Protein AF-A0A2V6HJZ8-F1 (afdb_monomer)

Structure (mmCIF, N/CA/C/O backbone):
data_AF-A0A2V6HJZ8-F1
#
_entry.id   AF-A0A2V6HJZ8-F1
#
loop_
_atom_site.group_PDB
_atom_site.id
_atom_site.type_symbol
_atom_site.label_atom_id
_atom_site.label_alt_id
_atom_site.label_comp_id
_atom_site.label_asym_id
_atom_site.label_entity_id
_atom_site.label_seq_id
_atom_site.pdbx_PDB_ins_code
_atom_site.Cartn_x
_atom_site.Cartn_y
_atom_site.Cartn_z
_atom_site.occupancy
_atom_site.B_iso_or_equiv
_atom_site.auth_seq_id
_atom_site.auth_comp_id
_atom_site.auth_asym_id
_atom_site.auth_atom_id
_atom_site.pdbx_PDB_model_num
ATOM 1 N N . MET A 1 1 ? -4.639 10.961 17.376 1.00 88.12 1 MET A N 1
ATOM 2 C CA . MET A 1 1 ? -3.885 11.454 16.203 1.00 88.12 1 MET A CA 1
ATOM 3 C C . MET A 1 1 ? -4.833 11.688 15.037 1.00 88.12 1 MET A C 1
ATOM 5 O O . MET A 1 1 ? -5.553 10.757 14.681 1.00 88.12 1 MET A O 1
ATOM 9 N N . ILE A 1 2 ? -4.851 12.903 14.480 1.00 92.38 2 ILE A N 1
ATOM 10 C CA . ILE A 1 2 ? -5.604 13.256 13.264 1.00 92.38 2 ILE A CA 1
ATOM 11 C C . ILE A 1 2 ? -4.743 12.929 12.038 1.00 92.38 2 ILE A C 1
ATOM 13 O O . ILE A 1 2 ? -3.572 13.292 12.010 1.00 92.38 2 ILE A O 1
ATOM 17 N N . VAL A 1 3 ? -5.309 12.252 11.037 1.00 94.25 3 VAL A N 1
ATOM 18 C CA . VAL A 1 3 ? -4.588 11.822 9.824 1.00 94.25 3 VAL A CA 1
ATOM 19 C C . VAL A 1 3 ? -4.970 12.645 8.592 1.00 94.25 3 VAL A C 1
ATOM 21 O O . VAL A 1 3 ? -4.125 12.912 7.734 1.00 94.25 3 VAL A O 1
ATOM 24 N N . CYS A 1 4 ? -6.225 13.095 8.506 1.00 96.00 4 CYS A N 1
ATOM 25 C CA . CYS A 1 4 ? -6.720 13.943 7.421 1.00 96.00 4 CYS A CA 1
ATOM 26 C C . CYS A 1 4 ? -7.999 14.700 7.821 1.00 96.00 4 CYS A C 1
ATOM 28 O O . CYS A 1 4 ? -8.551 14.472 8.896 1.00 96.00 4 CYS A O 1
ATOM 30 N N . ALA A 1 5 ? -8.468 15.594 6.951 1.00 96.31 5 ALA A N 1
ATOM 31 C CA . ALA A 1 5 ? -9.757 16.282 7.059 1.00 96.31 5 ALA A CA 1
ATOM 32 C C . ALA A 1 5 ? -10.482 16.325 5.692 1.00 96.31 5 ALA A C 1
ATOM 34 O O . ALA A 1 5 ? -9.795 16.405 4.671 1.00 96.31 5 ALA A O 1
ATOM 35 N N . CYS A 1 6 ? -11.827 16.305 5.656 1.00 95.50 6 CYS A N 1
ATOM 36 C CA . CYS A 1 6 ? -12.658 16.751 4.504 1.00 95.50 6 CYS A CA 1
ATOM 37 C C . CYS A 1 6 ? -13.586 17.859 5.008 1.00 95.50 6 CYS A C 1
ATOM 39 O O . CYS A 1 6 ? -14.370 17.624 5.927 1.00 95.50 6 CYS A O 1
ATOM 41 N N . GLY A 1 7 ? -13.507 19.056 4.420 1.00 89.06 7 GLY A N 1
ATOM 42 C CA . GLY A 1 7 ? -14.240 20.221 4.929 1.00 89.06 7 GLY A CA 1
ATOM 43 C C . GLY A 1 7 ? -13.884 20.529 6.389 1.00 89.06 7 GLY A C 1
ATOM 44 O O . GLY A 1 7 ? -12.705 20.616 6.726 1.00 89.06 7 GLY A O 1
ATOM 45 N N . ASP A 1 8 ? -14.903 20.652 7.243 1.00 89.06 8 ASP A N 1
ATOM 46 C CA . ASP A 1 8 ? -14.750 20.950 8.676 1.00 89.06 8 ASP A CA 1
ATOM 47 C C . ASP A 1 8 ? -14.579 19.691 9.551 1.00 89.06 8 ASP A C 1
ATOM 49 O O . ASP A 1 8 ? -14.422 19.796 10.767 1.00 89.06 8 ASP A O 1
ATOM 53 N N . GLN A 1 9 ? -14.623 18.493 8.956 1.00 94.44 9 GLN A N 1
ATOM 54 C CA . GLN A 1 9 ? -14.541 17.230 9.685 1.00 94.44 9 GLN A CA 1
ATOM 55 C C . GLN A 1 9 ? -13.119 16.673 9.671 1.00 94.44 9 GLN A C 1
ATOM 57 O O . GLN A 1 9 ? -12.510 16.483 8.613 1.00 94.44 9 GLN A O 1
ATOM 62 N N . GLU A 1 10 ? -12.613 16.365 10.862 1.00 96.12 10 GLU A N 1
ATOM 63 C CA . GLU A 1 10 ? -11.320 15.723 11.072 1.00 96.12 10 GLU A CA 1
ATOM 64 C C . GLU A 1 10 ? -11.477 14.213 11.245 1.00 96.12 10 GLU A C 1
ATOM 66 O O . GLU A 1 10 ? -12.413 13.732 11.882 1.00 96.12 10 GLU A O 1
ATOM 71 N N . TYR A 1 11 ? -10.523 13.469 10.693 1.00 96.44 11 TYR A N 1
ATOM 72 C CA . TYR A 1 11 ? -10.486 12.015 10.737 1.00 96.44 11 TYR A CA 1
ATOM 73 C C . TYR A 1 11 ? -9.204 11.566 11.424 1.00 96.44 11 TYR A C 1
ATOM 75 O O . TYR A 1 11 ? -8.098 12.006 11.098 1.00 96.44 11 TYR A O 1
ATOM 83 N N . THR A 1 12 ? -9.353 10.669 12.385 1.00 95.44 12 THR A N 1
ATOM 84 C CA . THR A 1 12 ? -8.279 10.089 13.184 1.00 95.44 12 THR A CA 1
ATOM 85 C C . THR A 1 12 ? -7.689 8.836 12.540 1.00 95.44 12 THR A C 1
ATOM 87 O O . THR A 1 12 ? -8.243 8.265 11.599 1.00 95.44 12 THR A O 1
ATOM 90 N N . ALA A 1 13 ? -6.577 8.344 13.094 1.00 94.75 13 ALA A N 1
ATOM 91 C CA . ALA A 1 13 ? -6.013 7.050 12.699 1.00 94.75 13 ALA A CA 1
ATOM 92 C C . ALA A 1 13 ? -7.029 5.912 12.886 1.00 94.75 13 ALA A C 1
ATOM 94 O O . ALA A 1 13 ? -7.114 5.006 12.058 1.00 94.75 13 ALA A O 1
ATOM 95 N N . ARG A 1 14 ? -7.862 6.007 13.929 1.00 94.44 14 ARG A N 1
ATOM 96 C CA . ARG A 1 14 ? -8.959 5.071 14.172 1.00 94.44 14 ARG A CA 1
ATOM 97 C C . ARG A 1 14 ? -9.983 5.098 13.040 1.00 94.44 14 ARG A C 1
ATOM 99 O O . ARG A 1 14 ? -10.389 4.031 12.602 1.00 94.44 14 ARG A O 1
ATOM 106 N N . ASP A 1 15 ? -10.350 6.271 12.525 1.00 96.38 15 ASP A N 1
ATOM 107 C CA . ASP A 1 15 ? -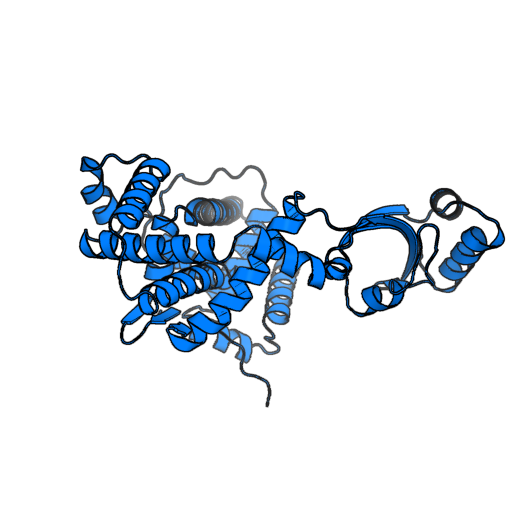11.285 6.375 11.398 1.00 96.38 15 ASP A CA 1
ATOM 108 C C . ASP A 1 15 ? -10.724 5.708 10.134 1.00 96.38 15 ASP A C 1
ATOM 110 O O . ASP A 1 15 ? -11.431 4.952 9.470 1.00 96.38 15 ASP A O 1
ATOM 114 N N . ALA A 1 16 ? -9.435 5.902 9.832 1.00 97.00 16 ALA A N 1
ATOM 115 C CA . ALA A 1 16 ? -8.781 5.234 8.703 1.00 97.00 16 ALA A CA 1
ATOM 116 C C . ALA A 1 16 ? -8.750 3.702 8.865 1.00 97.00 16 ALA A C 1
ATOM 118 O O . ALA A 1 16 ? -9.018 2.972 7.905 1.00 97.00 16 ALA A O 1
ATOM 119 N N . ILE A 1 17 ? -8.465 3.213 10.076 1.00 96.75 17 ILE A N 1
ATOM 120 C CA . ILE A 1 17 ? -8.450 1.780 10.396 1.00 96.75 17 ILE A CA 1
ATOM 121 C C . ILE A 1 17 ? -9.858 1.189 10.307 1.00 96.75 17 ILE A C 1
ATOM 123 O O . ILE A 1 17 ? -10.054 0.171 9.652 1.00 96.75 17 ILE A O 1
ATOM 127 N N . GLU A 1 18 ? -10.858 1.824 10.911 1.00 95.75 18 GLU A N 1
ATOM 128 C CA . GLU A 1 18 ? -12.235 1.324 10.922 1.00 95.75 18 GLU A CA 1
ATOM 129 C C . GLU A 1 18 ? -12.891 1.398 9.542 1.00 95.75 18 GLU A C 1
ATOM 131 O O . GLU A 1 18 ? -13.628 0.487 9.166 1.00 95.75 18 GLU A O 1
ATOM 136 N N . ALA A 1 19 ? -12.551 2.401 8.731 1.00 97.06 19 ALA A N 1
ATOM 137 C CA . ALA A 1 19 ? -12.920 2.427 7.321 1.00 97.06 19 ALA A CA 1
ATOM 138 C C . ALA A 1 19 ? -12.259 1.269 6.543 1.00 97.06 19 ALA A C 1
ATOM 140 O O . ALA A 1 19 ? -12.891 0.658 5.681 1.00 97.06 19 ALA A O 1
ATOM 141 N N . ALA A 1 20 ? -11.010 0.909 6.858 1.00 96.75 20 ALA A N 1
ATOM 142 C CA . ALA A 1 20 ? -10.365 -0.268 6.271 1.00 96.75 20 ALA A CA 1
ATOM 143 C C . ALA A 1 20 ? -11.014 -1.584 6.743 1.00 96.75 20 ALA A C 1
ATOM 145 O O . ALA A 1 20 ? -11.172 -2.501 5.938 1.00 96.75 20 ALA A O 1
ATOM 146 N N . ILE A 1 21 ? -11.462 -1.674 8.002 1.00 95.50 21 ILE A N 1
ATOM 147 C CA . ILE A 1 21 ? -12.260 -2.808 8.510 1.00 95.50 21 ILE A CA 1
ATOM 148 C C . ILE A 1 21 ? -13.578 -2.902 7.753 1.00 95.50 21 ILE A C 1
ATOM 150 O O . ILE A 1 21 ? -13.931 -3.980 7.279 1.00 95.50 21 ILE A O 1
ATOM 154 N N . PHE A 1 22 ? -14.276 -1.776 7.578 1.00 95.62 22 PHE A N 1
ATOM 155 C CA . PHE A 1 22 ? -15.501 -1.725 6.788 1.00 95.62 22 PHE A CA 1
ATOM 156 C C . PHE A 1 22 ? -15.278 -2.337 5.407 1.00 95.62 22 PHE A C 1
ATOM 158 O O . PHE A 1 22 ? -16.114 -3.115 4.950 1.00 95.62 22 PHE A O 1
ATOM 165 N N . ARG A 1 23 ? -14.123 -2.059 4.785 1.00 94.38 23 ARG A N 1
ATOM 166 C CA . ARG A 1 23 ? -13.685 -2.589 3.486 1.00 94.38 23 ARG A CA 1
ATOM 167 C C . ARG A 1 23 ? -13.046 -3.988 3.511 1.00 94.38 23 ARG A C 1
ATOM 169 O O . ARG A 1 23 ? -12.743 -4.516 2.442 1.00 94.38 23 ARG A O 1
ATOM 176 N N . GLY A 1 24 ? -12.883 -4.626 4.665 1.00 93.62 24 GLY A N 1
ATOM 177 C CA . GLY A 1 24 ? -12.211 -5.929 4.771 1.00 93.62 24 GLY A CA 1
ATOM 178 C C . GLY A 1 24 ? -10.733 -5.892 4.360 1.00 93.62 24 GLY A C 1
ATOM 179 O O . GLY A 1 24 ? -10.194 -6.890 3.897 1.00 93.62 24 GLY A O 1
ATOM 180 N N . GLU A 1 25 ? -10.085 -4.734 4.496 1.00 94.31 25 GLU A N 1
ATOM 181 C CA . GLU A 1 25 ? -8.694 -4.471 4.096 1.00 94.31 25 GLU A CA 1
ATOM 182 C C . GLU A 1 25 ? -7.717 -4.514 5.291 1.00 94.31 25 GLU A C 1
ATOM 184 O O . GLU A 1 25 ? -6.539 -4.178 5.145 1.00 94.31 25 GLU A O 1
ATOM 189 N N . LEU A 1 26 ? -8.192 -4.854 6.497 1.00 94.81 26 LEU A N 1
ATOM 190 C CA . LEU A 1 26 ? -7.356 -4.886 7.704 1.00 94.81 26 LEU A CA 1
ATOM 191 C C . LEU A 1 26 ? -6.796 -6.279 8.020 1.00 94.81 26 LEU A C 1
ATOM 193 O O . LEU A 1 26 ? -5.682 -6.374 8.527 1.00 94.81 26 LEU A O 1
ATOM 197 N N . ASP A 1 27 ? -7.530 -7.345 7.696 1.00 92.19 27 ASP A N 1
ATOM 198 C CA . ASP A 1 27 ? -7.242 -8.718 8.133 1.00 92.19 27 ASP A CA 1
ATOM 199 C C . ASP A 1 27 ? -5.815 -9.184 7.849 1.00 92.19 27 ASP A C 1
ATOM 201 O O . ASP A 1 27 ? -5.179 -9.782 8.713 1.00 92.19 27 ASP A O 1
ATOM 205 N N . ALA A 1 28 ? -5.309 -8.933 6.639 1.00 92.50 28 ALA A N 1
ATOM 206 C CA . ALA A 1 28 ? -3.966 -9.356 6.257 1.00 92.50 28 ALA A CA 1
ATOM 207 C C . ALA A 1 28 ? -2.896 -8.635 7.092 1.00 92.50 28 ALA A C 1
ATOM 209 O O . ALA A 1 28 ? -2.005 -9.280 7.642 1.00 92.50 28 ALA A O 1
ATOM 210 N N . THR A 1 29 ? -3.021 -7.312 7.240 1.00 95.31 29 THR A N 1
ATOM 211 C CA . THR A 1 29 ? -2.094 -6.496 8.034 1.00 95.31 29 THR A CA 1
ATOM 212 C C . THR A 1 29 ? -2.166 -6.858 9.519 1.00 95.31 29 THR A C 1
ATOM 214 O O . THR A 1 29 ? -1.134 -6.989 10.165 1.00 95.31 29 THR A O 1
ATOM 217 N N . TRP A 1 30 ? -3.370 -7.087 10.049 1.00 96.56 30 TRP A N 1
ATOM 218 C CA . TRP A 1 30 ? -3.578 -7.492 11.440 1.00 96.56 30 TRP A CA 1
ATOM 219 C C . TRP A 1 30 ? -2.985 -8.875 11.738 1.00 96.56 30 TRP A C 1
ATOM 221 O O . TRP A 1 30 ? -2.291 -9.044 12.734 1.00 96.56 30 TRP A O 1
ATOM 231 N N . LYS A 1 31 ? -3.186 -9.862 10.854 1.00 94.69 31 LYS A N 1
ATOM 232 C CA . LYS A 1 31 ? -2.591 -11.202 11.008 1.00 94.69 31 LYS A CA 1
ATOM 233 C C . LYS A 1 31 ? -1.067 -11.167 10.946 1.00 94.69 31 LYS A C 1
ATOM 235 O O . LYS A 1 31 ? -0.427 -11.854 11.736 1.00 94.69 31 LYS A O 1
ATOM 240 N N . LYS A 1 32 ? -0.498 -10.364 10.038 1.00 94.56 32 LYS A N 1
ATOM 241 C CA . LYS A 1 32 ? 0.954 -10.156 9.967 1.00 94.56 32 LYS A CA 1
ATOM 242 C C . LYS A 1 32 ? 1.481 -9.554 11.272 1.00 94.56 32 LYS A C 1
ATOM 244 O O . LYS A 1 32 ? 2.440 -10.069 11.823 1.00 94.56 32 LYS A O 1
ATOM 249 N N . PHE A 1 33 ? 0.814 -8.526 11.790 1.00 96.62 33 PHE A N 1
ATOM 250 C CA . PHE A 1 33 ? 1.173 -7.911 13.066 1.00 96.62 33 PHE A CA 1
ATOM 251 C C . PHE A 1 33 ? 1.119 -8.901 14.238 1.00 96.62 33 PHE A C 1
ATOM 253 O O . PHE A 1 33 ? 2.074 -8.998 15.000 1.00 96.62 33 PHE A O 1
ATOM 260 N N . LEU A 1 34 ? 0.040 -9.684 14.357 1.00 96.81 34 LEU A N 1
ATOM 261 C CA . LEU A 1 34 ? -0.079 -10.702 15.405 1.00 96.81 34 LEU A CA 1
ATOM 262 C C . LEU A 1 34 ? 1.035 -11.750 15.329 1.00 96.81 34 LEU A C 1
ATOM 264 O O . LEU A 1 34 ? 1.512 -12.205 16.363 1.00 96.81 34 LEU A O 1
ATOM 268 N N . HIS A 1 35 ? 1.450 -12.124 14.117 1.00 95.44 35 HIS A N 1
ATOM 269 C CA . HIS A 1 35 ? 2.596 -13.003 13.924 1.00 95.44 35 HIS A CA 1
ATOM 270 C C . HIS A 1 35 ? 3.890 -12.363 14.447 1.00 95.44 35 HIS A C 1
ATOM 272 O O . HIS A 1 35 ? 4.606 -13.021 15.193 1.00 95.44 35 HIS A O 1
ATOM 278 N N . SER A 1 36 ? 4.145 -11.083 14.155 1.00 95.31 36 SER A N 1
ATOM 279 C CA . SER A 1 36 ? 5.321 -10.376 14.681 1.00 95.31 36 SER A CA 1
ATOM 280 C C . SER A 1 36 ? 5.321 -10.252 16.208 1.00 95.31 36 SER A C 1
ATOM 282 O O . SER A 1 36 ? 6.352 -10.462 16.835 1.00 95.31 36 SER A O 1
ATOM 284 N N . VAL A 1 37 ? 4.166 -9.978 16.822 1.00 96.38 37 VAL A N 1
ATOM 285 C CA . VAL A 1 37 ? 4.030 -9.929 18.291 1.00 96.38 37 VAL A CA 1
ATOM 286 C C . VAL A 1 37 ? 4.275 -11.303 18.920 1.00 96.38 37 VAL A C 1
ATOM 288 O O . VAL A 1 37 ? 4.926 -11.416 19.955 1.00 96.38 37 VAL A O 1
ATOM 291 N N . ALA A 1 38 ? 3.769 -12.371 18.299 1.00 95.88 38 ALA A N 1
ATOM 292 C CA . ALA A 1 38 ? 4.021 -13.727 18.773 1.00 95.88 38 ALA A CA 1
ATOM 293 C C . ALA A 1 38 ? 5.497 -14.133 18.610 1.00 95.88 38 ALA A C 1
ATOM 295 O O . ALA A 1 38 ? 6.013 -14.855 19.459 1.00 95.88 38 ALA A O 1
ATOM 296 N N . ALA A 1 39 ? 6.169 -13.649 17.559 1.00 95.31 39 ALA A N 1
ATOM 297 C CA . ALA A 1 39 ? 7.592 -13.876 17.327 1.00 95.31 39 ALA A CA 1
ATOM 298 C C . ALA A 1 39 ? 8.456 -13.281 18.440 1.00 95.31 39 ALA A C 1
ATOM 300 O O . ALA A 1 39 ? 9.289 -13.976 19.009 1.00 95.31 39 ALA A O 1
ATOM 301 N N . GLU A 1 40 ? 8.218 -12.011 18.764 1.00 95.06 40 GLU A N 1
ATOM 302 C CA . GLU A 1 40 ? 8.906 -11.297 19.842 1.00 95.06 40 GLU A CA 1
ATOM 303 C C . GLU A 1 40 ? 8.689 -11.990 21.187 1.00 95.06 40 GLU A C 1
ATOM 305 O O . GLU A 1 40 ? 9.652 -12.362 21.847 1.00 95.06 40 GLU A O 1
ATOM 310 N N . LYS A 1 41 ? 7.437 -12.319 21.526 1.00 94.38 41 LYS A N 1
ATOM 311 C CA . LYS A 1 41 ? 7.137 -13.058 22.758 1.00 94.38 41 LYS A CA 1
ATOM 312 C C . LYS A 1 41 ? 7.863 -14.408 22.832 1.00 94.38 41 LYS A C 1
ATOM 314 O O . LYS A 1 41 ? 8.325 -14.802 23.899 1.00 94.38 41 LYS A O 1
ATOM 319 N N . GLN A 1 42 ? 7.940 -15.144 21.724 1.00 94.50 42 GLN A N 1
ATOM 320 C CA . GLN A 1 42 ? 8.648 -16.423 21.690 1.00 94.50 42 GLN A CA 1
ATOM 321 C C . GLN A 1 42 ? 10.165 -16.241 21.823 1.00 94.50 42 GLN A C 1
ATOM 323 O O . GLN A 1 42 ? 10.815 -17.072 22.455 1.00 94.50 42 GLN A O 1
ATOM 328 N N . ALA A 1 43 ? 10.730 -15.181 21.243 1.00 94.25 43 ALA A N 1
ATOM 329 C CA . ALA A 1 43 ? 12.135 -14.841 21.426 1.00 94.25 43 ALA A CA 1
ATOM 330 C C . ALA A 1 43 ? 12.449 -14.521 22.894 1.00 94.25 43 ALA A C 1
ATOM 332 O O . ALA A 1 43 ? 13.415 -15.069 23.422 1.00 94.25 43 ALA A O 1
ATOM 333 N N . ASP A 1 44 ? 11.583 -13.758 23.569 1.00 93.75 44 ASP A N 1
ATOM 334 C CA . ASP A 1 44 ? 11.703 -13.463 25.002 1.00 93.75 44 ASP A CA 1
ATOM 335 C C . ASP A 1 44 ? 11.631 -14.738 25.860 1.00 93.75 44 ASP A C 1
ATOM 337 O O . ASP A 1 44 ? 12.413 -14.925 26.789 1.00 93.75 44 ASP A O 1
ATOM 341 N N . GLU A 1 45 ? 10.708 -15.657 25.548 1.00 94.19 45 GLU A N 1
ATOM 342 C CA . GLU A 1 45 ? 10.576 -16.943 26.255 1.00 94.19 45 GLU A CA 1
ATOM 343 C C . GLU A 1 45 ? 11.804 -17.852 26.076 1.00 94.19 45 GLU A C 1
ATOM 345 O O . GLU A 1 45 ? 12.097 -18.682 26.943 1.00 94.19 45 GLU A O 1
ATOM 350 N N . LEU A 1 46 ? 12.502 -17.715 24.948 1.00 93.69 46 LEU A N 1
ATOM 351 C CA . LEU A 1 46 ? 13.704 -18.471 24.606 1.00 93.69 46 LEU A CA 1
ATOM 352 C C . LEU A 1 46 ? 15.006 -17.750 24.988 1.00 93.69 46 LEU A C 1
ATOM 354 O O . LEU A 1 46 ? 16.068 -18.342 24.791 1.00 93.69 46 LEU A O 1
ATOM 358 N N . ASP A 1 47 ? 14.921 -16.533 25.539 1.00 93.56 47 ASP A N 1
ATOM 359 C CA . ASP A 1 47 ? 16.063 -15.679 25.897 1.00 93.56 47 ASP A CA 1
ATOM 360 C C . ASP A 1 47 ? 17.030 -15.501 24.709 1.00 93.56 47 ASP A C 1
ATOM 362 O O . ASP A 1 47 ? 18.240 -15.709 24.813 1.00 93.56 47 ASP A O 1
ATOM 366 N N . LEU A 1 48 ? 16.465 -15.229 23.525 1.00 93.62 48 LEU A N 1
ATOM 367 C CA . LEU A 1 48 ? 17.243 -15.017 22.305 1.00 93.62 48 LEU A CA 1
ATOM 368 C C . LEU A 1 48 ? 17.742 -13.576 22.240 1.00 93.62 48 LEU A C 1
ATOM 370 O O . LEU A 1 48 ? 16.954 -12.640 22.325 1.00 93.62 48 LEU A O 1
ATOM 374 N N . ASP A 1 49 ? 19.038 -13.417 21.988 1.00 92.94 49 ASP A N 1
ATOM 375 C CA . ASP A 1 49 ? 19.620 -12.113 21.689 1.00 92.94 49 ASP A CA 1
ATOM 376 C C . ASP A 1 49 ? 19.377 -11.744 20.212 1.00 92.94 49 ASP A C 1
ATOM 378 O O . ASP A 1 49 ? 19.623 -12.571 19.316 1.00 92.94 49 ASP A O 1
ATOM 382 N N . PRO A 1 50 ? 18.925 -10.514 19.914 1.00 92.62 50 PRO A N 1
ATOM 383 C CA . PRO A 1 50 ? 18.775 -10.067 18.542 1.00 92.62 50 PRO A CA 1
ATOM 384 C C . PRO A 1 50 ? 20.133 -9.750 17.903 1.00 92.62 50 PRO A C 1
ATOM 386 O O . PRO A 1 50 ? 21.098 -9.372 18.569 1.00 92.62 50 PRO A O 1
ATOM 389 N N . ASP A 1 51 ? 20.206 -9.844 16.573 1.00 93.94 51 ASP A N 1
ATOM 390 C CA . ASP A 1 51 ? 21.342 -9.294 15.834 1.00 93.94 51 ASP A CA 1
ATOM 391 C C . ASP A 1 51 ? 21.202 -7.766 15.747 1.00 93.94 51 ASP A C 1
ATOM 393 O O . ASP A 1 51 ? 20.534 -7.222 14.862 1.00 93.94 51 ASP A O 1
ATOM 397 N N . GLU A 1 52 ? 21.864 -7.074 16.673 1.00 93.81 52 GLU A N 1
ATOM 398 C CA . GLU A 1 52 ? 21.919 -5.609 16.743 1.00 93.81 52 GLU A CA 1
ATOM 399 C C . GLU A 1 52 ? 22.405 -4.965 15.435 1.00 93.81 52 GLU A C 1
ATOM 401 O O . GLU A 1 52 ? 21.962 -3.875 15.063 1.00 93.81 52 GLU A O 1
ATOM 406 N N . SER A 1 53 ? 23.291 -5.637 14.686 1.00 94.25 53 SER A N 1
ATOM 407 C CA . SER A 1 53 ? 23.764 -5.127 13.397 1.00 94.25 53 SER A CA 1
ATOM 408 C C . SER A 1 53 ? 22.659 -5.178 12.344 1.00 94.25 53 SER A C 1
ATOM 410 O O . SER A 1 53 ? 22.538 -4.251 11.540 1.00 94.25 53 SER A O 1
ATOM 412 N N . ALA A 1 54 ? 21.851 -6.241 12.338 1.00 93.75 54 ALA A N 1
ATOM 413 C CA . ALA A 1 54 ? 20.723 -6.374 11.422 1.00 93.75 54 ALA A CA 1
ATOM 414 C C . ALA A 1 54 ? 19.617 -5.352 11.737 1.00 93.75 54 ALA A C 1
ATOM 416 O O . ALA A 1 54 ? 19.088 -4.716 10.821 1.00 93.75 54 ALA A O 1
ATOM 417 N N . ILE A 1 55 ? 19.309 -5.148 13.022 1.00 94.50 55 ILE A N 1
ATOM 418 C CA . ILE A 1 55 ? 18.325 -4.156 13.483 1.00 94.50 55 ILE A CA 1
ATOM 419 C C . ILE A 1 55 ? 18.772 -2.739 13.120 1.00 94.50 55 ILE A C 1
ATOM 421 O O . ILE A 1 55 ? 18.011 -1.992 12.501 1.00 94.50 55 ILE A O 1
ATOM 425 N N . SER A 1 56 ? 20.021 -2.385 13.436 1.00 93.69 56 SER A N 1
ATOM 426 C CA . SER A 1 56 ? 20.587 -1.074 13.109 1.00 93.69 56 SER A CA 1
ATOM 427 C C . SER A 1 56 ? 20.572 -0.811 11.598 1.00 93.69 56 SER A C 1
ATOM 429 O O . SER A 1 56 ? 20.127 0.250 11.159 1.00 93.69 56 SER A O 1
ATOM 431 N N . GLY A 1 57 ? 20.941 -1.808 10.783 1.00 94.62 57 GLY A N 1
ATOM 432 C CA . GLY A 1 57 ? 20.869 -1.706 9.323 1.00 94.62 57 GLY A CA 1
ATOM 433 C C . GLY A 1 57 ? 19.443 -1.497 8.795 1.00 94.62 57 GLY A C 1
ATOM 434 O O . GLY A 1 57 ? 19.230 -0.698 7.880 1.00 94.62 57 GLY A O 1
ATOM 435 N N . ALA A 1 58 ? 18.442 -2.159 9.384 1.00 94.56 58 ALA A N 1
ATOM 436 C CA . ALA A 1 58 ? 17.038 -1.963 9.019 1.00 94.56 58 ALA A CA 1
ATOM 437 C C . ALA A 1 58 ? 16.523 -0.562 9.401 1.00 94.56 58 ALA A C 1
ATOM 439 O O . ALA A 1 58 ? 15.819 0.074 8.609 1.00 94.56 58 ALA A O 1
ATOM 440 N N . ALA A 1 59 ? 16.910 -0.060 10.576 1.00 94.69 59 ALA A N 1
ATOM 441 C CA . ALA A 1 59 ? 16.592 1.292 11.024 1.00 94.69 59 ALA A CA 1
ATOM 442 C C . ALA A 1 59 ? 17.259 2.366 10.143 1.00 94.69 59 ALA A C 1
ATOM 444 O O . ALA A 1 59 ? 16.627 3.367 9.795 1.00 94.69 59 ALA A O 1
ATOM 445 N N . GLU A 1 60 ? 18.507 2.151 9.719 1.00 94.38 60 GLU A N 1
ATOM 446 C CA . GLU A 1 60 ? 19.213 3.042 8.794 1.00 94.38 60 GLU A CA 1
ATOM 447 C C . GLU A 1 60 ? 18.538 3.061 7.412 1.00 94.38 60 GLU A C 1
ATOM 449 O O . GLU A 1 60 ? 18.251 4.129 6.868 1.00 94.38 60 GLU A O 1
ATOM 454 N N . ALA A 1 61 ? 18.179 1.891 6.872 1.00 93.00 61 ALA A N 1
ATOM 455 C CA . ALA A 1 61 ? 17.443 1.787 5.612 1.00 93.00 61 ALA A CA 1
ATOM 456 C C . ALA A 1 61 ? 16.080 2.499 5.669 1.00 93.00 61 ALA A C 1
ATOM 458 O O . ALA A 1 61 ? 15.671 3.153 4.703 1.00 93.00 61 ALA A O 1
ATOM 459 N N . PHE A 1 62 ? 15.382 2.410 6.806 1.00 94.50 62 PHE A N 1
ATOM 460 C CA . PHE A 1 62 ? 14.162 3.175 7.042 1.00 94.50 62 PHE A CA 1
ATOM 461 C C . PHE A 1 62 ? 14.435 4.681 6.992 1.00 94.50 62 PHE A C 1
ATOM 463 O O . PHE A 1 62 ? 13.748 5.404 6.270 1.00 94.50 62 PHE A O 1
ATOM 470 N N . ARG A 1 63 ? 15.457 5.153 7.709 1.00 94.38 63 ARG A N 1
ATOM 471 C CA . ARG A 1 63 ? 15.829 6.570 7.741 1.00 94.38 63 ARG A CA 1
ATOM 472 C C . ARG A 1 63 ? 16.152 7.110 6.352 1.00 94.38 63 ARG A C 1
ATOM 474 O O . ARG A 1 63 ? 15.580 8.127 5.975 1.00 94.38 63 ARG A O 1
ATOM 481 N N . TYR A 1 64 ? 16.943 6.399 5.546 1.00 91.00 64 TYR A N 1
ATOM 482 C CA . TYR A 1 64 ? 17.209 6.799 4.157 1.00 91.00 64 TYR A CA 1
ATOM 483 C C . TYR A 1 64 ? 15.938 6.885 3.312 1.00 91.00 64 TYR A C 1
ATOM 485 O O . TYR A 1 64 ? 15.735 7.859 2.593 1.00 91.00 64 TYR A O 1
ATOM 493 N N . LYS A 1 65 ? 15.048 5.891 3.412 1.00 89.81 65 LYS A N 1
ATOM 494 C CA . LYS A 1 65 ? 13.778 5.886 2.669 1.00 89.81 65 LYS A CA 1
ATOM 495 C C . LYS A 1 65 ? 12.880 7.075 3.027 1.00 89.81 65 LYS A C 1
ATOM 497 O O . LYS A 1 65 ? 12.075 7.503 2.200 1.00 89.81 65 LYS A O 1
ATOM 502 N N . HIS A 1 66 ? 12.987 7.569 4.256 1.00 88.88 66 HIS A N 1
ATOM 503 C CA . HIS A 1 66 ? 12.195 8.678 4.775 1.00 88.88 66 HIS A CA 1
ATOM 504 C C . HIS A 1 66 ? 12.936 10.024 4.781 1.00 88.88 66 HIS A C 1
ATOM 506 O O . HIS A 1 66 ? 12.347 11.012 5.224 1.00 88.88 66 HIS A O 1
ATOM 512 N N . ASP A 1 67 ? 14.162 10.067 4.247 1.00 90.44 67 ASP A N 1
ATOM 513 C CA . ASP A 1 67 ? 15.037 11.245 4.223 1.00 90.44 67 ASP A CA 1
ATOM 514 C C . ASP A 1 67 ? 15.301 11.817 5.632 1.00 90.44 67 ASP A C 1
ATOM 516 O O . ASP A 1 67 ? 15.205 13.014 5.875 1.00 90.44 67 ASP A O 1
ATOM 520 N N . LEU A 1 68 ? 15.555 10.922 6.595 1.00 92.69 68 LEU A N 1
ATOM 521 C CA . LEU A 1 68 ? 15.828 11.238 8.003 1.00 92.69 68 LEU A CA 1
ATOM 522 C C . LEU A 1 68 ? 17.332 11.125 8.276 1.00 92.69 68 LEU A C 1
ATOM 524 O O . LEU A 1 68 ? 17.835 10.095 8.743 1.00 92.69 68 LEU A O 1
ATOM 528 N N . ILE A 1 69 ? 18.064 12.182 7.943 1.00 88.06 69 ILE A N 1
ATOM 529 C CA . ILE A 1 69 ? 19.526 12.210 7.941 1.00 88.06 69 ILE A CA 1
ATOM 530 C C . ILE A 1 69 ? 20.066 12.248 9.372 1.00 88.06 69 ILE A C 1
ATOM 532 O O . ILE A 1 69 ? 21.026 11.536 9.673 1.00 88.06 69 ILE A O 1
ATOM 536 N N . THR A 1 70 ? 19.440 12.994 10.286 1.00 90.25 70 THR A N 1
ATOM 537 C CA . THR A 1 70 ? 19.899 13.116 11.681 1.00 90.25 70 THR A CA 1
ATOM 538 C C . THR A 1 70 ? 19.028 12.357 12.688 1.00 90.25 70 THR A C 1
ATOM 540 O O . THR A 1 70 ? 17.926 11.883 12.388 1.00 90.25 70 THR A O 1
ATOM 543 N N . ALA A 1 71 ? 19.553 12.199 13.908 1.00 89.06 71 ALA A N 1
ATOM 544 C CA . ALA A 1 71 ? 18.797 11.623 15.016 1.00 89.06 71 ALA A CA 1
ATOM 545 C C . ALA A 1 71 ? 17.637 12.546 15.420 1.00 89.06 71 ALA A C 1
ATOM 547 O O . ALA A 1 71 ? 16.518 12.075 15.588 1.00 89.06 71 ALA A O 1
ATOM 548 N N . GLU A 1 72 ? 17.873 13.858 15.459 1.00 91.38 72 GLU A N 1
ATOM 549 C CA . GLU A 1 72 ? 16.868 14.872 15.791 1.00 91.38 72 GLU A CA 1
ATOM 550 C C . GLU A 1 72 ? 15.718 14.891 14.773 1.00 91.38 72 GLU A C 1
ATOM 552 O O . GLU A 1 72 ? 14.554 15.014 15.148 1.00 91.38 72 GLU A O 1
ATOM 557 N N . GLU A 1 73 ? 16.018 14.722 13.480 1.00 92.75 73 GLU A N 1
ATOM 558 C CA . GLU A 1 73 ? 14.993 14.575 12.439 1.00 92.75 73 GLU A CA 1
ATOM 559 C C . GLU A 1 73 ? 14.151 13.313 12.649 1.00 92.75 73 GLU A C 1
ATOM 561 O O . GLU A 1 73 ? 12.934 13.338 12.457 1.00 92.75 73 GLU A O 1
ATOM 566 N N . THR A 1 74 ? 14.785 12.219 13.079 1.00 93.12 74 THR A N 1
ATOM 567 C CA . THR A 1 74 ? 14.099 10.956 13.377 1.00 93.12 74 THR A CA 1
ATOM 568 C C . THR A 1 74 ? 13.191 11.099 14.600 1.00 93.12 74 THR A C 1
ATOM 570 O O . THR A 1 74 ? 12.018 10.736 14.531 1.00 93.12 74 THR A O 1
ATOM 573 N N . GLU A 1 75 ? 13.686 11.688 15.689 1.00 93.31 75 GLU A N 1
ATOM 574 C CA . GLU A 1 75 ? 12.906 11.971 16.900 1.00 93.31 75 GLU A CA 1
ATOM 575 C C . GLU A 1 75 ? 11.712 12.878 16.589 1.00 93.31 75 GLU A C 1
ATOM 577 O O . GLU A 1 75 ? 10.572 12.523 16.883 1.00 93.31 75 GLU A O 1
ATOM 582 N N . ALA A 1 76 ? 11.934 13.991 15.884 1.00 91.69 76 ALA A N 1
ATOM 583 C CA . ALA A 1 76 ? 10.858 14.890 15.477 1.00 91.69 76 ALA A CA 1
ATOM 584 C C . ALA A 1 76 ? 9.836 14.193 14.561 1.00 91.69 76 ALA A C 1
ATOM 586 O O . ALA A 1 76 ? 8.630 14.458 14.632 1.00 91.69 76 ALA A O 1
ATOM 587 N N . TRP A 1 77 ? 10.282 13.292 13.682 1.00 92.69 77 TRP A N 1
ATOM 588 C CA . TRP A 1 77 ? 9.388 12.509 12.832 1.00 92.69 77 TRP A CA 1
ATOM 589 C C . TRP A 1 77 ? 8.491 11.573 13.655 1.00 92.69 77 TRP A C 1
ATOM 591 O O . TRP A 1 77 ? 7.294 11.472 13.353 1.00 92.69 77 TRP A O 1
ATOM 601 N N . LEU A 1 78 ? 9.043 10.932 14.689 1.00 93.88 78 LEU A N 1
ATOM 602 C CA . LEU A 1 78 ? 8.327 10.042 15.606 1.00 93.88 78 LEU A CA 1
ATOM 603 C C . LEU A 1 78 ? 7.357 10.820 16.503 1.00 93.88 78 LEU A C 1
ATOM 605 O O . LEU A 1 78 ? 6.169 10.492 16.540 1.00 93.88 78 LEU A O 1
ATOM 609 N N . GLU A 1 79 ? 7.806 11.908 17.130 1.00 92.06 79 GLU A N 1
ATOM 610 C CA . GLU A 1 79 ? 6.993 12.732 18.033 1.00 92.06 79 GLU A CA 1
ATOM 611 C C . GLU A 1 79 ? 5.766 13.327 17.333 1.00 92.06 79 GLU A C 1
ATOM 613 O O . GLU A 1 79 ? 4.651 13.276 17.858 1.00 92.06 79 GLU A O 1
ATOM 618 N N . ASN A 1 80 ? 5.925 13.809 16.095 1.00 89.75 80 ASN A N 1
ATOM 619 C CA . ASN A 1 80 ? 4.809 14.307 15.278 1.00 89.75 80 ASN A CA 1
ATOM 620 C C . ASN A 1 80 ? 3.753 13.228 14.973 1.00 89.75 80 ASN A C 1
ATOM 622 O O . ASN A 1 80 ? 2.633 13.532 14.554 1.00 89.75 80 ASN A O 1
ATOM 626 N N . ARG A 1 81 ? 4.106 11.959 15.177 1.00 90.88 81 ARG A N 1
ATOM 627 C CA . ARG A 1 81 ? 3.248 10.782 15.032 1.00 90.88 81 ARG A CA 1
ATOM 628 C C . ARG A 1 81 ? 2.942 10.136 16.383 1.00 90.88 81 ARG A C 1
ATOM 630 O O . ARG A 1 81 ? 2.409 9.037 16.406 1.00 90.88 81 ARG A O 1
ATOM 637 N N . GLY A 1 82 ? 3.222 10.810 17.497 1.00 90.88 82 GLY A N 1
ATOM 638 C CA . GLY A 1 82 ? 2.970 10.289 18.839 1.00 90.88 82 GLY A CA 1
ATOM 639 C C . GLY A 1 82 ? 3.692 8.974 19.130 1.00 90.88 82 GLY A C 1
ATOM 640 O O . GLY A 1 82 ? 3.160 8.174 19.892 1.00 90.88 82 GLY A O 1
ATOM 641 N N . LEU A 1 83 ? 4.838 8.746 18.486 1.00 94.69 83 LEU A N 1
ATOM 642 C CA . LEU A 1 83 ? 5.716 7.608 18.725 1.00 94.69 83 LEU A CA 1
ATOM 643 C C . LEU A 1 83 ? 6.956 8.059 19.490 1.00 94.69 83 LEU A C 1
ATOM 645 O O . LEU A 1 83 ? 7.391 9.206 19.378 1.00 94.69 83 LEU A O 1
ATOM 649 N N . THR A 1 84 ? 7.529 7.127 20.234 1.00 94.75 84 THR A N 1
ATOM 650 C CA . THR A 1 84 ? 8.801 7.270 20.935 1.00 94.75 84 THR A CA 1
ATOM 651 C C . THR A 1 84 ? 9.922 6.553 20.182 1.00 94.75 84 THR A C 1
ATOM 653 O O . THR A 1 84 ? 9.683 5.793 19.239 1.00 94.75 84 THR A O 1
ATOM 656 N N . PHE A 1 85 ? 11.167 6.791 20.595 1.00 94.00 85 PHE A N 1
ATOM 657 C CA . PHE A 1 85 ? 12.309 6.036 20.079 1.00 94.00 85 PHE A CA 1
ATOM 658 C C . PHE A 1 85 ? 12.253 4.547 20.470 1.00 94.00 85 PHE A C 1
ATOM 660 O O . PHE A 1 85 ? 12.716 3.694 19.711 1.00 94.00 85 PHE A O 1
ATOM 667 N N . ASP A 1 86 ? 11.629 4.232 21.607 1.00 95.00 86 ASP A N 1
ATOM 668 C CA . ASP A 1 86 ? 11.403 2.853 22.044 1.00 95.00 86 ASP A CA 1
ATOM 669 C C . ASP A 1 86 ? 10.435 2.152 21.078 1.00 95.00 86 ASP A C 1
ATOM 671 O O . ASP A 1 86 ? 10.776 1.111 20.529 1.00 95.00 86 ASP A O 1
ATOM 675 N N . ASP A 1 87 ? 9.310 2.790 20.714 1.00 95.69 87 ASP A N 1
ATOM 676 C CA . ASP A 1 87 ? 8.375 2.244 19.710 1.00 95.69 87 ASP A CA 1
ATOM 677 C C . ASP A 1 87 ? 9.064 1.942 18.366 1.00 95.69 87 ASP A C 1
ATOM 679 O O . ASP A 1 87 ? 8.735 0.966 17.682 1.00 95.69 87 ASP A O 1
ATOM 683 N N . PHE A 1 88 ? 10.006 2.808 17.976 1.00 96.00 88 PHE A N 1
ATOM 684 C CA . PHE A 1 88 ? 10.798 2.674 16.756 1.00 96.00 88 PHE A CA 1
ATOM 685 C C . PHE A 1 88 ? 11.755 1.482 16.826 1.00 96.00 88 PHE A C 1
ATOM 687 O O . PHE A 1 88 ? 11.780 0.671 15.901 1.00 96.00 88 PHE A O 1
ATOM 694 N N . SER A 1 89 ? 12.507 1.357 17.920 1.00 94.69 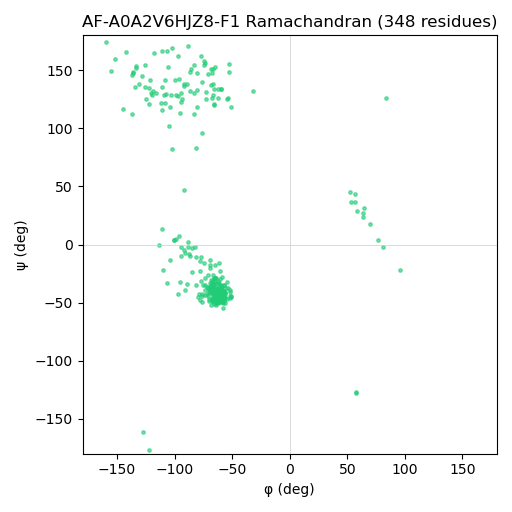89 SER A N 1
ATOM 695 C CA . SER A 1 89 ? 13.460 0.261 18.128 1.00 94.69 89 SER A CA 1
ATOM 696 C C . SER A 1 89 ? 12.734 -1.079 18.256 1.00 94.69 89 SER A C 1
ATOM 698 O O . SER A 1 89 ? 13.036 -2.019 17.518 1.00 94.69 89 SER A O 1
ATOM 700 N N . ASP A 1 90 ? 11.689 -1.132 19.085 1.00 95.69 90 ASP A N 1
ATOM 701 C CA . ASP A 1 90 ? 10.875 -2.325 19.315 1.00 95.69 90 ASP A CA 1
ATOM 702 C C . ASP A 1 90 ? 10.215 -2.821 18.021 1.00 95.69 90 ASP A C 1
ATOM 704 O O . ASP A 1 90 ? 10.068 -4.023 17.796 1.00 95.69 90 ASP A O 1
ATOM 708 N N . TYR A 1 91 ? 9.829 -1.911 17.120 1.00 96.94 91 TYR A N 1
ATOM 709 C CA . TYR A 1 91 ? 9.312 -2.295 15.808 1.00 96.94 91 TYR A CA 1
ATOM 710 C C . TYR A 1 91 ? 10.333 -3.096 14.996 1.00 96.94 91 TYR A C 1
ATOM 712 O O . TYR A 1 91 ? 9.977 -4.152 14.469 1.00 96.94 91 TYR A O 1
ATOM 720 N N . PHE A 1 92 ? 11.588 -2.648 14.893 1.00 96.94 92 PHE A N 1
ATOM 721 C CA . PHE A 1 92 ? 12.598 -3.395 14.134 1.00 96.94 92 PHE A CA 1
ATOM 722 C C . PHE A 1 92 ? 12.975 -4.705 14.814 1.00 96.94 92 PHE A C 1
ATOM 724 O O . PHE A 1 92 ? 13.132 -5.705 14.114 1.00 96.94 92 PHE A O 1
ATOM 731 N N . THR A 1 93 ? 13.021 -4.735 16.146 1.00 96.25 93 THR A N 1
ATOM 732 C CA . THR A 1 93 ? 13.204 -5.969 16.920 1.00 96.25 93 THR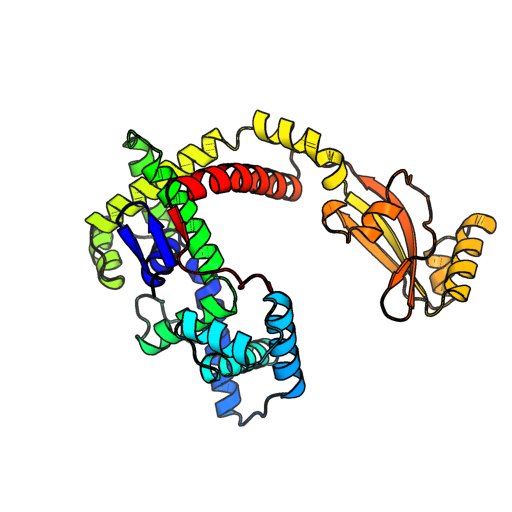 A CA 1
ATOM 733 C C . THR A 1 93 ? 12.096 -6.984 16.616 1.00 96.25 93 THR A C 1
ATOM 735 O O . THR A 1 93 ? 12.383 -8.125 16.243 1.00 96.25 93 THR A O 1
ATOM 738 N N . ARG A 1 94 ? 10.821 -6.563 16.634 1.00 95.69 94 ARG A N 1
ATOM 739 C CA . ARG A 1 94 ? 9.686 -7.413 16.227 1.00 95.69 94 ARG A CA 1
ATOM 740 C C . ARG A 1 94 ? 9.817 -7.937 14.806 1.00 95.69 94 ARG A C 1
ATOM 742 O O . ARG A 1 94 ? 9.568 -9.117 14.567 1.00 95.69 94 ARG A O 1
ATOM 749 N N . GLN A 1 95 ? 10.163 -7.077 13.846 1.00 95.56 95 GLN A N 1
ATOM 750 C CA . GLN A 1 95 ? 10.296 -7.503 12.448 1.00 95.56 95 GLN A CA 1
ATOM 751 C C . GLN A 1 95 ? 11.479 -8.460 12.259 1.00 95.56 95 GLN A C 1
ATOM 753 O O . GLN A 1 95 ? 11.363 -9.411 11.485 1.00 95.56 95 GLN A O 1
ATOM 758 N N . TYR A 1 96 ? 12.584 -8.248 12.982 1.00 95.94 96 TYR A N 1
ATOM 759 C CA . TYR A 1 96 ? 13.724 -9.160 12.992 1.00 95.94 96 TYR A CA 1
ATOM 760 C C . TYR A 1 96 ? 13.281 -10.554 13.440 1.00 95.94 96 TYR A C 1
ATOM 762 O O . TYR A 1 96 ? 13.423 -11.507 12.672 1.00 95.94 96 TYR A O 1
ATOM 770 N N . TYR A 1 97 ? 12.638 -10.676 14.604 1.00 95.88 97 TYR A N 1
ATOM 771 C CA . TYR A 1 97 ? 12.175 -11.976 15.091 1.00 95.88 97 TYR A CA 1
ATOM 772 C C . TYR A 1 97 ? 11.122 -12.613 14.191 1.00 95.88 97 TYR A C 1
ATOM 774 O O . TYR A 1 97 ? 11.214 -13.806 13.915 1.00 95.88 97 TYR A O 1
ATOM 782 N N . ALA A 1 98 ? 10.178 -11.833 13.662 1.00 93.81 98 ALA A N 1
ATOM 783 C CA . ALA A 1 98 ? 9.188 -12.324 12.703 1.00 93.81 98 ALA A CA 1
ATOM 784 C C . ALA A 1 98 ? 9.825 -12.903 11.428 1.00 93.81 98 ALA A C 1
ATOM 786 O O . ALA A 1 98 ? 9.232 -13.752 10.770 1.00 93.81 98 ALA A O 1
ATOM 787 N N . SER A 1 99 ? 11.015 -12.423 11.056 1.00 91.81 99 SER A N 1
ATOM 788 C CA . SER A 1 99 ? 11.760 -12.923 9.899 1.00 91.81 99 SER A CA 1
ATOM 789 C C . SER A 1 99 ? 12.688 -14.097 10.230 1.00 91.81 99 SER A C 1
ATOM 791 O O . SER A 1 99 ? 12.872 -14.983 9.397 1.00 91.81 99 SER A O 1
ATOM 793 N N . ALA A 1 100 ? 13.272 -14.108 11.431 1.00 91.62 100 ALA A N 1
ATOM 794 C CA . ALA A 1 100 ? 14.244 -15.108 11.862 1.00 91.62 100 ALA A CA 1
ATOM 795 C C . ALA A 1 100 ? 13.576 -16.399 12.356 1.00 91.62 100 ALA A C 1
ATOM 797 O O . ALA A 1 100 ? 14.100 -17.498 12.158 1.00 91.62 100 ALA A O 1
ATOM 798 N N . LEU A 1 101 ? 12.417 -16.272 13.000 1.00 90.62 101 LEU A N 1
ATOM 799 C CA . LEU A 1 101 ? 11.669 -17.387 13.556 1.00 90.62 101 LEU A CA 1
ATOM 800 C C . LEU A 1 101 ? 10.634 -17.886 12.545 1.00 90.62 101 LEU A C 1
ATOM 802 O O . LEU A 1 101 ? 9.776 -17.146 12.073 1.00 90.62 101 LEU A O 1
ATOM 806 N N . ASN A 1 102 ? 10.699 -19.181 12.245 1.00 82.31 102 ASN A N 1
ATOM 807 C CA . ASN A 1 102 ? 9.703 -19.870 11.430 1.00 82.31 102 ASN A CA 1
ATOM 808 C C . ASN A 1 102 ? 8.677 -20.582 12.331 1.00 82.31 102 ASN A C 1
ATOM 810 O O . ASN A 1 102 ? 8.932 -20.825 13.508 1.00 82.31 102 ASN A O 1
ATOM 814 N N . ASP A 1 103 ? 7.523 -20.944 11.766 1.00 84.56 103 ASP A N 1
ATOM 815 C CA . ASP A 1 103 ? 6.485 -21.768 12.413 1.00 84.56 103 ASP A CA 1
ATOM 816 C C . ASP A 1 103 ? 5.799 -21.169 13.661 1.00 84.56 103 ASP A C 1
ATOM 818 O O . ASP A 1 103 ? 5.195 -21.888 14.460 1.00 84.56 103 ASP A O 1
ATOM 822 N N . ILE A 1 104 ? 5.804 -19.842 13.808 1.00 87.50 104 ILE A N 1
ATOM 823 C CA . ILE A 1 104 ? 5.064 -19.164 14.881 1.00 87.50 104 ILE A CA 1
ATOM 824 C C . ILE A 1 104 ? 3.560 -19.197 14.597 1.00 87.50 104 ILE A C 1
ATOM 826 O O . ILE A 1 104 ? 3.083 -18.705 13.566 1.00 87.50 104 ILE A O 1
ATOM 830 N N . VAL A 1 105 ? 2.793 -19.711 15.559 1.00 87.12 105 VAL A N 1
ATOM 831 C CA . VAL A 1 105 ? 1.326 -19.706 15.525 1.00 87.12 105 VAL A CA 1
ATOM 832 C C . VAL A 1 105 ? 0.808 -18.636 16.488 1.00 87.12 105 VAL A C 1
ATOM 834 O O . VAL A 1 105 ? 0.783 -18.879 17.694 1.00 87.12 105 VAL A O 1
ATOM 837 N N . PRO A 1 106 ? 0.376 -17.461 15.995 1.00 89.12 106 PRO A N 1
ATOM 838 C CA . PRO A 1 106 ? -0.129 -16.407 16.863 1.00 89.12 106 PRO A CA 1
ATOM 839 C C . PRO A 1 106 ? -1.518 -16.733 17.418 1.00 89.12 106 PRO A C 1
ATOM 841 O O . PRO A 1 106 ? -2.315 -17.454 16.799 1.00 89.12 106 PRO A O 1
ATOM 844 N N . ASP A 1 107 ? -1.845 -16.118 18.553 1.00 86.75 107 ASP A N 1
ATOM 845 C CA . ASP A 1 107 ? -3.192 -16.156 19.113 1.00 86.75 107 ASP A CA 1
ATOM 846 C C . ASP A 1 107 ? -4.207 -15.550 18.136 1.00 86.75 107 ASP A C 1
ATOM 848 O O . ASP A 1 107 ? -4.019 -14.472 17.568 1.00 86.75 107 ASP A O 1
ATOM 852 N N . LYS A 1 108 ? -5.337 -16.238 17.948 1.00 87.94 108 LYS A N 1
ATOM 853 C CA . LYS A 1 108 ? -6.413 -15.772 17.064 1.00 87.94 108 LYS A CA 1
ATOM 854 C C . LYS A 1 108 ? -7.288 -14.756 17.787 1.00 87.94 108 LYS A C 1
ATOM 856 O O . LYS A 1 108 ? -8.348 -15.097 18.309 1.00 87.94 108 LYS A O 1
ATOM 861 N N . VAL A 1 109 ? -6.841 -13.505 17.796 1.00 92.81 109 VAL A N 1
ATOM 862 C CA . VAL A 1 109 ? -7.592 -12.371 18.345 1.00 92.81 109 VAL A CA 1
ATOM 863 C C . VAL A 1 109 ? -8.105 -11.494 17.207 1.00 92.81 109 VAL A C 1
ATOM 865 O O . VAL A 1 109 ? -7.355 -11.102 16.321 1.00 92.81 109 VAL A O 1
ATOM 868 N N . GLU A 1 110 ? -9.394 -11.169 17.225 1.00 90.81 110 GLU A N 1
ATOM 869 C CA . GLU A 1 110 ? -9.994 -10.199 16.302 1.00 90.81 110 GLU A CA 1
ATOM 870 C C . GLU A 1 110 ? -9.633 -8.769 16.719 1.00 90.81 110 GLU A C 1
ATOM 872 O O . GLU A 1 110 ? -9.729 -8.449 17.904 1.00 90.81 110 GLU A O 1
ATOM 877 N N . TYR A 1 111 ? -9.337 -7.874 15.768 1.00 91.94 111 TYR A N 1
ATOM 878 C CA . TYR A 1 111 ? -9.004 -6.469 16.072 1.00 91.94 111 TYR A CA 1
ATOM 879 C C . TYR A 1 111 ? -10.048 -5.803 16.984 1.00 91.94 111 TYR A C 1
ATOM 881 O O . TYR A 1 111 ? -9.718 -5.147 17.966 1.00 91.94 111 TYR A O 1
ATOM 889 N N . THR A 1 112 ? -11.335 -6.018 16.701 1.00 88.44 112 THR A N 1
ATOM 890 C CA . THR A 1 112 ? -12.446 -5.410 17.462 1.00 88.44 112 THR A CA 1
ATOM 891 C C . THR A 1 112 ? -12.601 -5.953 18.884 1.00 88.44 112 THR A C 1
ATOM 893 O O . THR A 1 112 ? -13.346 -5.396 19.685 1.00 88.44 112 THR A O 1
ATOM 896 N N . SER A 1 113 ? -11.933 -7.061 19.193 1.00 89.50 113 SER A N 1
ATOM 897 C CA . SER A 1 113 ? -11.951 -7.718 20.500 1.00 89.50 113 SER A CA 1
ATOM 898 C C . SER A 1 113 ? -10.589 -7.657 21.197 1.00 89.50 113 SER A C 1
ATOM 900 O O . SER A 1 113 ? -10.465 -8.151 22.314 1.00 89.50 113 SER A O 1
ATOM 902 N N . ALA A 1 114 ? -9.587 -7.051 20.555 1.00 92.94 114 ALA A N 1
ATOM 903 C CA . ALA A 1 114 ? -8.250 -6.900 21.096 1.00 92.94 114 ALA A CA 1
ATOM 904 C C . ALA A 1 114 ? -8.211 -5.874 22.249 1.00 92.94 114 ALA A C 1
ATOM 906 O O . ALA A 1 114 ? -8.935 -4.867 22.205 1.00 92.94 114 ALA A O 1
ATOM 907 N N . PRO A 1 115 ? -7.343 -6.086 23.258 1.00 93.19 115 PRO A N 1
ATOM 908 C CA . PRO A 1 115 ? -7.054 -5.089 24.289 1.00 93.19 115 PRO A CA 1
ATOM 909 C C . PRO A 1 115 ? -6.640 -3.734 23.694 1.00 93.19 115 PRO A C 1
ATOM 911 O O . PRO A 1 115 ? -6.154 -3.668 22.563 1.00 93.19 115 PRO A O 1
ATOM 914 N N . SER A 1 116 ? -6.837 -2.640 24.438 1.00 91.00 116 SER A N 1
ATOM 915 C CA . SER A 1 116 ? -6.430 -1.296 23.991 1.00 91.00 116 SER A CA 1
ATOM 916 C C . SER A 1 116 ? -4.936 -1.220 23.695 1.00 91.00 116 SER A C 1
ATOM 918 O O . SER A 1 116 ? -4.583 -0.751 22.623 1.00 91.00 116 SER A O 1
ATOM 920 N N . GLU A 1 117 ? -4.102 -1.780 24.570 1.00 93.44 117 GLU A N 1
ATOM 921 C CA . GLU A 1 117 ? -2.639 -1.814 24.430 1.00 93.44 117 GLU A CA 1
ATOM 922 C C . GLU A 1 117 ? -2.212 -2.462 23.103 1.00 93.44 117 GLU A C 1
ATOM 924 O O . GLU A 1 117 ? -1.440 -1.891 22.341 1.00 93.44 117 GLU A O 1
ATOM 929 N N . LEU A 1 118 ? -2.807 -3.608 22.749 1.00 95.00 118 LEU A N 1
ATOM 930 C CA . LEU A 1 118 ? -2.505 -4.291 21.488 1.00 95.00 118 LEU A CA 1
ATOM 931 C C . LEU A 1 118 ? -2.970 -3.486 20.261 1.00 95.00 118 LEU A C 1
ATOM 933 O O . LEU A 1 118 ? -2.341 -3.531 19.205 1.00 95.00 118 LEU A O 1
ATOM 937 N N . ARG A 1 119 ? -4.077 -2.739 20.379 1.00 94.19 119 ARG A N 1
ATOM 938 C CA . ARG A 1 119 ? -4.554 -1.848 19.308 1.00 94.19 119 ARG A CA 1
ATOM 939 C C . ARG A 1 119 ? -3.694 -0.594 19.171 1.00 94.19 119 ARG A C 1
ATOM 941 O O . ARG A 1 119 ? -3.535 -0.125 18.050 1.00 94.19 119 ARG A O 1
ATOM 948 N N . GLU A 1 120 ? -3.165 -0.062 20.267 1.00 93.12 120 GLU A N 1
ATOM 949 C CA . GLU A 1 120 ? -2.228 1.068 20.276 1.00 93.12 120 GLU A CA 1
ATOM 950 C C . GLU A 1 120 ? -0.892 0.663 19.648 1.00 93.12 120 GLU A C 1
ATOM 952 O O . GLU A 1 120 ? -0.443 1.319 18.709 1.00 93.12 120 GLU A O 1
ATOM 957 N N . LEU A 1 121 ? -0.348 -0.492 20.041 1.00 96.00 121 LEU A N 1
ATOM 958 C CA . LEU A 1 121 ? 0.844 -1.075 19.423 1.00 96.00 121 LEU A CA 1
ATOM 959 C C . LEU A 1 121 ? 0.659 -1.296 17.913 1.00 96.00 121 LEU A C 1
ATOM 961 O O . LEU A 1 121 ? 1.543 -1.009 17.108 1.00 96.00 121 LEU A O 1
ATOM 965 N N . PHE A 1 122 ? -0.528 -1.737 17.496 1.00 96.81 122 PHE A N 1
ATOM 966 C CA . PHE A 1 122 ? -0.840 -1.882 16.076 1.00 96.81 122 PHE A CA 1
ATOM 967 C C . PHE A 1 122 ? -0.901 -0.547 15.324 1.00 96.81 122 PHE A C 1
ATOM 969 O O . PHE A 1 122 ? -0.588 -0.501 14.137 1.00 96.81 122 PHE A O 1
ATOM 976 N N . VAL A 1 123 ? -1.282 0.557 15.973 1.00 95.62 123 VAL A N 1
ATOM 977 C CA . VAL A 1 123 ? -1.201 1.883 15.338 1.00 95.62 123 VAL A CA 1
ATOM 978 C C . VAL A 1 123 ? 0.260 2.242 15.056 1.00 95.62 123 VAL A C 1
ATOM 980 O O . VAL A 1 123 ? 0.543 2.703 13.949 1.00 95.62 123 VAL A O 1
ATOM 983 N N . ALA A 1 124 ? 1.181 1.973 15.988 1.00 95.56 124 ALA A N 1
ATOM 984 C CA . ALA A 1 124 ? 2.618 2.167 15.772 1.00 95.56 124 ALA A CA 1
ATOM 985 C C . ALA A 1 124 ? 3.146 1.309 14.609 1.00 95.56 124 ALA A C 1
ATOM 987 O O . ALA A 1 124 ? 3.787 1.835 13.697 1.00 95.56 124 ALA A O 1
ATOM 988 N N . GLU A 1 125 ? 2.769 0.026 14.558 1.00 96.81 125 GLU A N 1
ATOM 989 C CA . GLU A 1 125 ? 3.078 -0.876 13.436 1.00 96.81 125 GLU A CA 1
ATOM 990 C C . GLU A 1 125 ? 2.597 -0.299 12.095 1.00 96.81 125 GLU A C 1
ATOM 992 O O . GLU A 1 125 ? 3.333 -0.280 11.106 1.00 96.81 125 GLU A O 1
ATOM 997 N N . LEU A 1 126 ? 1.360 0.203 12.032 1.00 96.62 126 LEU A N 1
ATOM 998 C CA . LEU A 1 126 ? 0.809 0.779 10.805 1.00 96.62 126 LEU A CA 1
ATOM 999 C C . LEU A 1 126 ? 1.542 2.060 10.382 1.00 96.62 126 LEU A C 1
ATOM 1001 O O . LEU A 1 126 ? 1.660 2.320 9.184 1.00 96.62 126 LEU A O 1
ATOM 1005 N N . ILE A 1 127 ? 2.025 2.863 11.330 1.00 95.00 127 ILE A N 1
ATOM 1006 C CA . ILE A 1 127 ? 2.802 4.073 11.039 1.00 95.00 127 ILE A CA 1
ATOM 1007 C C . ILE A 1 127 ? 4.163 3.700 10.450 1.00 95.00 127 ILE A C 1
ATOM 1009 O O . ILE A 1 127 ? 4.506 4.185 9.371 1.00 95.00 127 ILE A O 1
ATOM 1013 N N . LEU A 1 128 ? 4.905 2.818 11.121 1.00 95.62 128 LEU A N 1
ATOM 1014 C CA . LEU A 1 128 ? 6.279 2.454 10.757 1.00 95.62 128 LEU A CA 1
ATOM 1015 C C . LEU A 1 128 ? 6.347 1.567 9.505 1.00 95.62 128 LEU A C 1
ATOM 1017 O O . LEU A 1 128 ? 7.276 1.672 8.711 1.00 95.62 128 LEU A O 1
ATOM 1021 N N . SER A 1 129 ? 5.316 0.764 9.241 1.00 94.44 129 SER A N 1
ATOM 1022 C CA . SER A 1 129 ? 5.193 0.025 7.974 1.00 94.44 129 SER A CA 1
ATOM 1023 C C . SER A 1 129 ? 4.715 0.890 6.795 1.00 94.44 129 SER A C 1
ATOM 1025 O O . SER A 1 129 ? 4.791 0.464 5.639 1.00 94.44 129 SER A O 1
ATOM 1027 N N . GLY A 1 130 ? 4.199 2.097 7.061 1.00 93.56 130 GLY A N 1
ATOM 1028 C CA . GLY A 1 130 ? 3.558 2.967 6.068 1.00 93.56 130 GLY A CA 1
ATOM 1029 C C . GLY A 1 130 ? 2.133 2.545 5.676 1.00 93.56 130 GLY A C 1
ATOM 1030 O O . GLY A 1 130 ? 1.510 3.172 4.818 1.00 93.56 130 GLY A O 1
ATOM 1031 N N . GLU A 1 131 ? 1.572 1.508 6.298 1.00 95.88 131 GLU A N 1
ATOM 1032 C CA . GLU A 1 131 ? 0.207 1.050 6.029 1.00 95.88 131 GLU A CA 1
ATOM 1033 C C . GLU A 1 131 ? -0.860 2.049 6.499 1.00 95.88 131 GLU A C 1
ATOM 1035 O O . GLU A 1 131 ? -1.914 2.159 5.867 1.00 95.88 131 GLU A O 1
ATOM 1040 N N . LEU A 1 132 ? -0.598 2.828 7.556 1.00 95.62 132 LEU A N 1
ATOM 1041 C CA . LEU A 1 132 ? -1.498 3.908 7.969 1.00 95.62 132 LEU A CA 1
ATOM 1042 C C . LEU A 1 132 ? -1.599 4.974 6.876 1.00 95.62 132 LEU A C 1
ATOM 1044 O O . LEU A 1 132 ? -2.695 5.466 6.602 1.00 95.62 132 LEU A O 1
ATOM 1048 N N . ASP A 1 133 ? -0.481 5.303 6.224 1.00 93.44 133 ASP A N 1
ATOM 1049 C CA . ASP A 1 133 ? -0.440 6.263 5.120 1.00 93.44 133 ASP A CA 1
ATOM 1050 C C . ASP A 1 133 ? -1.314 5.782 3.957 1.00 93.44 133 ASP A C 1
ATOM 1052 O O . ASP A 1 133 ? -2.201 6.506 3.504 1.00 93.44 133 ASP A O 1
ATOM 1056 N N . ARG A 1 134 ? -1.147 4.518 3.554 1.00 94.62 134 ARG A N 1
ATOM 1057 C CA . ARG A 1 134 ? -1.939 3.886 2.487 1.00 94.62 134 ARG A CA 1
ATOM 1058 C C . ARG A 1 134 ? -3.432 3.881 2.808 1.00 94.62 134 ARG A C 1
ATOM 1060 O O . ARG A 1 134 ? -4.243 4.273 1.969 1.00 94.62 134 ARG A O 1
ATOM 1067 N N . LYS A 1 135 ? -3.808 3.484 4.029 1.00 96.12 135 LYS A N 1
ATOM 1068 C CA . LYS A 1 135 ? -5.212 3.464 4.479 1.00 96.12 135 LYS A CA 1
ATOM 1069 C C . LYS A 1 135 ? -5.799 4.876 4.572 1.00 96.12 135 LYS A C 1
ATOM 1071 O O . LYS A 1 135 ? -6.965 5.070 4.228 1.00 96.12 135 LYS A O 1
ATOM 1076 N N . THR A 1 136 ? -4.992 5.863 4.961 1.00 96.44 136 THR A N 1
ATOM 1077 C CA . THR A 1 136 ? -5.381 7.281 4.980 1.00 96.44 136 THR A CA 1
ATOM 1078 C C . THR A 1 136 ? -5.617 7.803 3.566 1.00 96.44 136 THR A C 1
ATOM 1080 O O . THR A 1 136 ? -6.673 8.369 3.308 1.00 96.44 136 THR A O 1
ATOM 1083 N N . THR A 1 137 ? -4.703 7.551 2.625 1.00 96.06 137 THR A N 1
ATOM 1084 C CA . THR A 1 137 ? -4.871 7.915 1.208 1.00 96.06 137 THR A CA 1
ATOM 1085 C C . THR A 1 137 ? -6.140 7.293 0.628 1.00 96.06 137 THR A C 1
ATOM 1087 O O . THR A 1 137 ? -6.956 7.984 0.018 1.00 96.06 137 THR A O 1
ATOM 1090 N N . ALA A 1 138 ? -6.365 6.003 0.897 1.00 96.44 138 ALA A N 1
ATOM 1091 C CA . ALA A 1 138 ? -7.564 5.295 0.467 1.00 96.44 138 ALA A CA 1
ATOM 1092 C C . ALA A 1 138 ? -8.851 5.922 1.035 1.00 96.44 138 ALA A C 1
ATOM 1094 O O . ALA A 1 138 ? -9.836 6.052 0.303 1.00 96.44 138 ALA A O 1
ATOM 1095 N N . LEU A 1 139 ? -8.856 6.327 2.310 1.00 97.62 139 LEU A N 1
ATOM 1096 C CA . LEU A 1 139 ? -9.974 7.050 2.918 1.00 97.62 139 LEU A CA 1
ATOM 1097 C C . LEU A 1 139 ? -10.170 8.425 2.260 1.00 97.62 139 LEU A C 1
ATOM 1099 O O . LEU A 1 139 ? -11.281 8.742 1.841 1.00 97.62 139 LEU A O 1
ATOM 1103 N N . MET A 1 140 ? -9.101 9.209 2.098 1.00 97.69 140 MET A N 1
ATOM 1104 C CA . MET A 1 140 ? -9.148 10.547 1.497 1.00 97.69 140 MET A CA 1
ATOM 1105 C C . MET A 1 140 ? -9.735 10.531 0.085 1.00 97.69 140 MET A C 1
ATOM 1107 O O . MET A 1 140 ? -10.558 11.383 -0.234 1.00 97.69 140 MET A O 1
ATOM 1111 N N . TRP A 1 141 ? -9.378 9.552 -0.751 1.00 97.69 141 TRP A N 1
ATOM 1112 C CA . TRP A 1 141 ? -9.953 9.411 -2.095 1.00 97.69 141 TRP A CA 1
ATOM 1113 C C . TRP A 1 141 ? -11.479 9.310 -2.053 1.00 97.69 141 TRP A C 1
ATOM 1115 O O . TRP A 1 141 ? -12.185 9.944 -2.841 1.00 97.69 141 TRP A O 1
ATOM 1125 N N . ARG A 1 142 ? -12.002 8.539 -1.102 1.00 97.44 142 ARG A N 1
ATOM 1126 C CA . ARG A 1 142 ? -13.437 8.284 -0.967 1.00 97.44 142 ARG A CA 1
ATOM 1127 C C . ARG A 1 142 ? -14.168 9.475 -0.371 1.00 97.44 142 ARG A C 1
ATOM 1129 O O . ARG A 1 142 ? -15.206 9.863 -0.899 1.00 97.44 142 ARG A O 1
ATOM 1136 N N . LEU A 1 143 ? -13.585 10.101 0.652 1.00 97.06 143 LEU A N 1
ATOM 1137 C CA . LEU A 1 143 ? -14.087 11.353 1.218 1.00 97.06 143 LEU A CA 1
ATOM 1138 C C . LEU A 1 143 ? -14.160 12.442 0.148 1.00 97.06 143 LEU A C 1
ATOM 1140 O O . LEU A 1 143 ? -15.217 13.025 -0.058 1.00 97.06 143 LEU A O 1
ATOM 1144 N N . ALA A 1 144 ? -13.079 12.647 -0.608 1.00 96.56 144 ALA A N 1
ATOM 1145 C CA . ALA A 1 144 ? -13.044 13.619 -1.694 1.00 96.56 144 ALA A CA 1
ATOM 1146 C C . ALA A 1 144 ? -14.111 13.324 -2.761 1.00 96.56 144 ALA A C 1
ATOM 1148 O O . ALA A 1 144 ? -14.762 14.242 -3.256 1.00 96.56 144 ALA A O 1
ATOM 1149 N N . THR A 1 145 ? -14.340 12.044 -3.073 1.00 95.56 145 THR A N 1
ATOM 1150 C CA . THR A 1 145 ? -15.402 11.636 -4.003 1.00 95.56 145 THR A CA 1
ATOM 1151 C C . THR A 1 145 ? -16.786 11.958 -3.464 1.00 95.56 145 THR A C 1
ATOM 1153 O O . THR A 1 145 ? -17.589 12.548 -4.182 1.00 95.56 145 THR A O 1
ATOM 1156 N N . ARG A 1 146 ? -17.064 11.622 -2.200 1.00 94.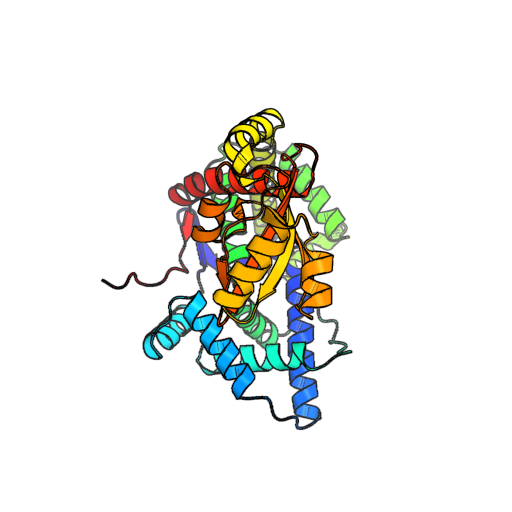50 146 ARG A N 1
ATOM 1157 C CA . ARG A 1 146 ? -18.343 11.927 -1.553 1.00 94.50 146 ARG A CA 1
ATOM 1158 C C . ARG A 1 146 ? -18.589 13.432 -1.494 1.00 94.50 146 ARG A C 1
ATOM 1160 O O . ARG A 1 146 ? -19.676 13.866 -1.854 1.00 94.50 146 ARG A O 1
ATOM 1167 N N . CYS A 1 147 ? -17.570 14.203 -1.111 1.00 93.25 147 CYS A N 1
ATOM 1168 C CA . CYS A 1 147 ? -17.592 15.664 -1.042 1.00 93.25 147 CYS A CA 1
ATOM 1169 C C . CYS A 1 147 ? -17.829 16.289 -2.453 1.00 93.25 147 CYS A C 1
ATOM 1171 O O . CYS A 1 147 ? -18.470 17.334 -2.569 1.00 93.25 147 CYS A O 1
ATOM 1173 N N . ALA A 1 148 ? -17.375 15.647 -3.540 1.00 92.50 148 ALA A N 1
ATOM 1174 C CA . ALA A 1 148 ? -17.611 16.093 -4.921 1.00 92.50 148 ALA A CA 1
ATOM 1175 C C . ALA A 1 148 ? -18.952 15.621 -5.528 1.00 92.50 148 ALA A C 1
ATOM 1177 O O . ALA A 1 148 ? -19.456 16.226 -6.483 1.00 92.50 148 ALA A O 1
ATOM 1178 N N . GLU A 1 149 ? -19.525 14.531 -5.015 1.00 87.56 149 GLU A N 1
ATOM 1179 C CA . GLU A 1 149 ? -20.773 13.949 -5.500 1.00 87.56 149 GLU A CA 1
ATOM 1180 C C . GLU A 1 149 ? -21.989 14.705 -4.955 1.00 87.56 149 GLU A C 1
ATOM 1182 O O . GLU A 1 149 ? -22.243 14.740 -3.756 1.00 87.56 149 GLU A O 1
ATOM 1187 N N . LYS A 1 150 ? -22.777 15.289 -5.863 1.00 75.56 150 LYS A N 1
ATOM 1188 C CA . LYS A 1 150 ? -23.921 16.136 -5.498 1.00 75.56 150 LYS A CA 1
ATOM 1189 C C . LYS A 1 150 ? -25.149 15.351 -5.037 1.00 75.56 150 LYS A C 1
ATOM 1191 O O . LYS A 1 150 ? -25.869 15.849 -4.184 1.00 75.56 150 LYS A O 1
ATOM 1196 N N . ASP A 1 151 ? -25.356 14.143 -5.567 1.00 80.62 151 ASP A N 1
ATOM 1197 C CA . ASP A 1 151 ? -26.563 13.349 -5.317 1.00 80.62 151 ASP A CA 1
ATOM 1198 C C . ASP A 1 151 ? -26.221 11.870 -5.060 1.00 80.62 151 ASP A C 1
ATOM 1200 O O . ASP A 1 151 ? -25.780 11.182 -5.992 1.00 80.62 151 ASP A O 1
ATOM 1204 N N . PRO A 1 152 ? -26.436 11.364 -3.828 1.00 79.12 152 PRO A N 1
ATOM 1205 C CA . PRO A 1 152 ? -26.250 9.953 -3.515 1.00 79.12 152 PRO A CA 1
ATOM 1206 C C . PRO A 1 152 ? -27.270 9.098 -4.273 1.00 79.12 152 PRO A C 1
ATOM 1208 O O . PRO A 1 152 ? -28.462 9.401 -4.300 1.00 79.12 152 PRO A O 1
ATOM 1211 N N . HIS A 1 153 ? -26.810 8.006 -4.887 1.00 87.25 153 HIS A N 1
ATOM 1212 C CA . HIS A 1 153 ? -27.675 7.102 -5.648 1.00 87.25 153 HIS A CA 1
ATOM 1213 C C . HIS A 1 153 ? -28.138 5.922 -4.772 1.00 87.25 153 HIS A C 1
ATOM 1215 O O . HIS A 1 153 ? -27.311 5.059 -4.458 1.00 87.25 153 HIS A O 1
ATOM 1221 N N . PRO A 1 154 ? -29.438 5.805 -4.430 1.00 91.44 154 PRO A N 1
ATOM 1222 C CA . PRO A 1 154 ? -29.922 4.782 -3.497 1.00 91.44 154 PRO A CA 1
ATOM 1223 C C . PRO A 1 154 ? -29.575 3.348 -3.916 1.00 91.44 154 PRO A C 1
ATOM 1225 O O . PRO A 1 154 ? -29.128 2.553 -3.093 1.00 91.44 154 PRO A O 1
ATOM 1228 N N . ASP A 1 155 ? -29.682 3.028 -5.211 1.00 93.38 155 ASP A N 1
ATOM 1229 C CA . ASP A 1 155 ? -29.345 1.682 -5.704 1.00 93.38 155 ASP A CA 1
ATOM 1230 C C . ASP A 1 155 ? -27.860 1.329 -5.540 1.00 93.38 155 ASP A C 1
ATOM 1232 O O . ASP A 1 155 ? -27.519 0.163 -5.329 1.00 93.38 155 ASP A O 1
ATOM 1236 N N . ALA A 1 156 ? -26.968 2.324 -5.622 1.00 93.81 156 ALA A N 1
ATOM 1237 C CA . ALA A 1 156 ? -25.540 2.111 -5.420 1.00 93.81 156 ALA A CA 1
ATOM 1238 C C . ALA A 1 156 ? -25.248 1.848 -3.938 1.00 93.81 156 ALA A C 1
ATOM 1240 O O . ALA A 1 156 ? -24.543 0.896 -3.621 1.00 93.81 156 ALA A O 1
ATOM 1241 N N . ILE A 1 157 ? -25.874 2.609 -3.037 1.00 96.19 157 ILE A N 1
ATOM 1242 C CA . ILE A 1 157 ? -25.792 2.406 -1.582 1.00 96.19 157 ILE A CA 1
ATOM 1243 C C . ILE A 1 157 ? -26.289 1.002 -1.207 1.00 96.19 157 ILE A C 1
ATOM 1245 O O . ILE A 1 157 ? -25.589 0.256 -0.526 1.00 96.19 157 ILE A O 1
ATOM 1249 N N . ALA A 1 158 ? -27.441 0.577 -1.737 1.00 96.12 158 ALA A N 1
ATOM 1250 C CA . ALA A 1 158 ? -27.980 -0.764 -1.501 1.00 96.12 158 ALA A CA 1
ATOM 1251 C C . ALA A 1 158 ? -27.108 -1.887 -2.105 1.00 96.12 158 ALA A C 1
ATOM 1253 O O . ALA A 1 158 ? -27.101 -3.026 -1.628 1.00 96.12 158 ALA A O 1
ATOM 1254 N N . ALA A 1 159 ? -26.377 -1.617 -3.192 1.00 95.56 159 ALA A N 1
ATOM 1255 C CA . ALA A 1 159 ? -25.383 -2.552 -3.716 1.00 95.56 159 ALA A CA 1
ATOM 1256 C C . ALA A 1 159 ? -24.170 -2.668 -2.783 1.00 95.56 159 ALA A C 1
ATOM 1258 O O . ALA A 1 159 ? -23.676 -3.777 -2.574 1.00 95.56 159 ALA A O 1
ATOM 1259 N N . GLU A 1 160 ? -23.722 -1.560 -2.199 1.00 96.25 160 GLU A N 1
ATOM 1260 C CA . GLU A 1 160 ? -22.631 -1.548 -1.225 1.00 96.25 160 GLU A CA 1
ATOM 1261 C C . GLU A 1 160 ? -22.999 -2.241 0.081 1.00 96.25 160 GLU A C 1
ATOM 1263 O O . GLU A 1 160 ? -22.203 -3.028 0.591 1.00 96.25 160 GLU A O 1
ATOM 1268 N N . GLU A 1 161 ? -24.233 -2.069 0.553 1.00 97.19 161 GLU A N 1
ATOM 1269 C CA . GLU A 1 161 ? -24.726 -2.753 1.746 1.00 97.19 161 GLU A CA 1
ATOM 1270 C C . GLU A 1 161 ? -24.693 -4.271 1.554 1.00 97.19 161 GLU A C 1
ATOM 1272 O O . GLU A 1 161 ? -24.127 -4.998 2.370 1.00 97.19 161 GLU A O 1
ATOM 1277 N N . ARG A 1 162 ? -25.210 -4.766 0.421 1.00 96.12 162 ARG A N 1
ATOM 1278 C CA . ARG A 1 162 ? -25.178 -6.201 0.098 1.00 96.12 162 ARG A CA 1
ATOM 1279 C C . ARG A 1 162 ? -23.758 -6.756 0.065 1.00 96.12 162 ARG A C 1
ATOM 1281 O O . ARG A 1 162 ? -23.515 -7.820 0.626 1.00 96.12 162 ARG A O 1
ATOM 1288 N N . LYS A 1 163 ? -22.822 -6.038 -0.561 1.00 95.56 163 LYS A N 1
ATOM 1289 C CA . LYS A 1 163 ? -21.415 -6.461 -0.627 1.00 95.56 163 LYS A CA 1
ATOM 1290 C C . LYS A 1 163 ? -20.748 -6.438 0.747 1.00 95.56 163 LYS A C 1
ATOM 1292 O O . LYS A 1 163 ? -19.944 -7.317 1.039 1.00 95.56 163 LYS A O 1
ATOM 1297 N N . PHE A 1 164 ? -21.075 -5.459 1.590 1.00 96.38 164 PHE A N 1
ATOM 1298 C CA . PHE A 1 164 ? -20.588 -5.401 2.963 1.00 96.38 164 PHE A CA 1
ATOM 1299 C C . PHE A 1 164 ? -21.079 -6.603 3.783 1.00 96.38 164 PHE A C 1
ATOM 1301 O O . PHE A 1 164 ? -20.261 -7.263 4.427 1.00 96.38 164 PHE A O 1
ATOM 1308 N N . LEU A 1 165 ? -22.381 -6.907 3.733 1.00 95.50 165 LEU A N 1
ATOM 1309 C CA . LEU A 1 165 ? -22.978 -8.035 4.455 1.00 95.50 165 LEU A CA 1
ATOM 1310 C C . LEU A 1 165 ? -22.382 -9.376 3.999 1.00 95.50 165 LEU A C 1
ATOM 1312 O O . LEU A 1 165 ? -22.014 -10.194 4.842 1.00 95.50 165 LEU A O 1
ATOM 1316 N N . ASP A 1 166 ? -22.240 -9.569 2.684 1.00 95.00 166 ASP A N 1
ATOM 1317 C CA . ASP A 1 166 ? -21.667 -10.778 2.080 1.00 95.00 166 ASP A CA 1
ATOM 1318 C C . ASP A 1 166 ? -20.192 -10.970 2.463 1.00 95.00 166 ASP A C 1
ATOM 1320 O O . ASP A 1 166 ? -19.822 -12.002 3.024 1.00 95.00 166 ASP A O 1
ATOM 1324 N N . ARG A 1 167 ? -19.354 -9.940 2.274 1.00 93.75 167 ARG A N 1
ATOM 1325 C CA . ARG A 1 167 ? -17.923 -9.995 2.620 1.00 93.75 167 ARG A CA 1
ATOM 1326 C C . ARG A 1 167 ? -17.695 -10.324 4.093 1.00 93.75 167 ARG A C 1
ATOM 1328 O O . ARG A 1 167 ? -16.811 -11.114 4.408 1.00 93.75 167 ARG A O 1
ATOM 1335 N N . ASN A 1 168 ? -18.469 -9.708 4.984 1.00 90.25 168 ASN A N 1
ATOM 1336 C CA . ASN A 1 168 ? -18.328 -9.907 6.427 1.00 90.25 168 ASN A CA 1
ATOM 1337 C C . ASN A 1 168 ? -19.085 -11.141 6.940 1.00 90.25 168 ASN A C 1
ATOM 1339 O O . ASN A 1 168 ? -19.002 -11.444 8.128 1.00 90.25 168 ASN A O 1
ATOM 1343 N N . GLN A 1 169 ? -19.826 -11.845 6.076 1.00 90.19 169 GLN A N 1
ATOM 1344 C CA . GLN A 1 169 ? -20.649 -13.001 6.441 1.00 90.19 169 GLN A CA 1
ATOM 1345 C C . GLN A 1 169 ? -21.627 -12.697 7.591 1.00 90.19 169 GLN A C 1
ATOM 1347 O O . GLN A 1 169 ? -21.886 -13.538 8.456 1.00 90.19 169 GLN A O 1
ATOM 1352 N N . ILE A 1 170 ? -22.183 -11.480 7.612 1.00 92.62 170 ILE A N 1
ATOM 1353 C CA . ILE A 1 170 ? -23.142 -11.046 8.633 1.00 92.62 170 ILE A CA 1
ATOM 1354 C C . ILE A 1 170 ? -24.553 -10.943 8.055 1.00 92.62 170 ILE A C 1
ATOM 1356 O O . ILE A 1 170 ? -24.777 -10.481 6.938 1.00 92.62 170 ILE A O 1
ATOM 1360 N N . LYS A 1 171 ? -25.548 -11.338 8.850 1.00 93.00 171 LYS A N 1
ATOM 1361 C CA . LYS A 1 171 ? -26.963 -11.101 8.538 1.00 93.00 171 LYS A CA 1
ATOM 1362 C C . LYS A 1 171 ? -27.365 -9.685 8.970 1.00 93.00 171 LYS A C 1
ATOM 1364 O O . LYS A 1 171 ? -26.819 -9.197 9.959 1.00 93.00 171 LYS A O 1
ATOM 1369 N N . PRO A 1 172 ? -28.396 -9.066 8.360 1.00 91.69 172 PRO A N 1
ATOM 1370 C CA . PRO A 1 172 ? -28.877 -7.738 8.765 1.00 91.69 172 PRO A CA 1
ATOM 1371 C C . PRO A 1 172 ? -29.172 -7.616 10.270 1.00 91.69 172 PRO A C 1
ATOM 1373 O O . PRO A 1 172 ? -28.807 -6.636 10.908 1.00 91.69 172 PRO A O 1
ATOM 1376 N N . ALA A 1 173 ? -29.738 -8.663 10.881 1.00 92.25 173 ALA A N 1
ATOM 1377 C CA . ALA A 1 173 ? -30.021 -8.699 12.319 1.00 92.25 173 ALA A CA 1
ATOM 1378 C C . ALA A 1 173 ? -28.764 -8.665 13.219 1.00 92.25 173 ALA A C 1
ATOM 1380 O O . ALA A 1 173 ? -28.867 -8.384 14.410 1.00 92.25 173 ALA A O 1
ATOM 1381 N N . GLN A 1 174 ? -27.580 -8.967 12.678 1.00 93.38 174 GLN A N 1
ATOM 1382 C CA . GLN A 1 174 ? -26.306 -8.963 13.404 1.00 93.38 174 GLN A CA 1
ATOM 1383 C C . GLN A 1 174 ? -25.555 -7.630 13.270 1.00 93.38 174 GLN A C 1
ATOM 1385 O O . GLN A 1 174 ? -24.587 -7.417 14.003 1.00 93.38 174 GLN A O 1
ATOM 1390 N N . LEU A 1 175 ? -26.006 -6.726 12.392 1.00 94.50 175 LEU A N 1
ATOM 1391 C CA . LEU A 1 175 ? -25.333 -5.459 12.095 1.00 94.50 175 LEU A CA 1
ATOM 1392 C C . LEU A 1 175 ? -25.129 -4.602 13.350 1.00 94.50 175 LEU A C 1
ATOM 1394 O O . LEU A 1 175 ? -24.021 -4.142 13.605 1.00 94.50 175 LEU A O 1
ATOM 1398 N N . ALA A 1 176 ? -26.162 -4.461 14.184 1.00 94.31 176 ALA A N 1
ATOM 1399 C CA . ALA A 1 176 ? -26.076 -3.673 15.415 1.00 94.31 176 ALA A CA 1
ATOM 1400 C C . ALA A 1 176 ? -24.991 -4.194 16.376 1.00 94.31 176 ALA A C 1
ATOM 1402 O O . ALA A 1 176 ? -24.257 -3.413 16.976 1.00 94.31 176 ALA A O 1
ATOM 1403 N N . ASN A 1 177 ? -24.846 -5.519 16.493 1.00 93.12 177 ASN A N 1
ATOM 1404 C CA . ASN A 1 177 ? -23.805 -6.122 17.326 1.00 93.12 177 ASN A CA 1
ATOM 1405 C C . ASN A 1 177 ? -22.413 -5.938 16.718 1.00 93.12 177 ASN A C 1
AT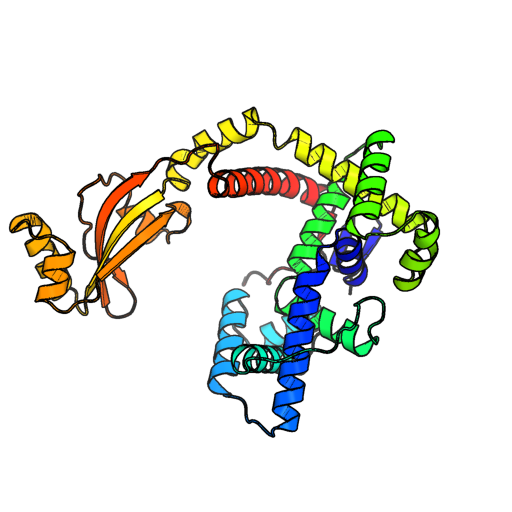OM 1407 O O . ASN A 1 177 ? -21.456 -5.707 17.454 1.00 93.12 177 ASN A O 1
ATOM 1411 N N . TRP A 1 178 ? -22.296 -6.027 15.392 1.00 93.38 178 TRP A N 1
ATOM 1412 C CA . TRP A 1 178 ? -21.039 -5.785 14.687 1.00 93.38 178 TRP A CA 1
ATOM 1413 C C . TRP A 1 178 ? -20.562 -4.338 14.883 1.00 93.38 178 TRP A C 1
ATOM 1415 O O . TRP A 1 178 ? -19.431 -4.122 15.310 1.00 93.38 178 TRP A O 1
ATOM 1425 N N . LEU A 1 179 ? -21.455 -3.360 14.703 1.00 94.69 179 LEU A N 1
ATOM 1426 C CA . LEU A 1 179 ? -21.166 -1.937 14.919 1.00 94.69 179 LEU A CA 1
ATOM 1427 C C . LEU A 1 179 ? -20.796 -1.643 16.376 1.00 94.69 179 LEU A C 1
ATOM 1429 O O . LEU A 1 179 ? -19.810 -0.957 16.646 1.00 94.69 179 LEU A O 1
ATOM 1433 N N . LYS A 1 180 ? -21.510 -2.253 17.330 1.00 93.62 180 LYS A N 1
ATOM 1434 C CA . LYS A 1 180 ? -21.214 -2.109 18.760 1.00 93.62 180 LYS A CA 1
ATOM 1435 C C . LYS A 1 180 ? -19.800 -2.574 19.123 1.00 93.62 180 LYS A C 1
ATOM 1437 O O . LYS A 1 180 ? -19.175 -1.946 19.972 1.00 93.62 180 LYS A O 1
ATOM 1442 N N . ARG A 1 181 ? -19.272 -3.629 18.485 1.00 90.69 181 ARG A N 1
ATOM 1443 C CA . ARG A 1 181 ? -17.882 -4.090 18.704 1.00 90.69 181 ARG A CA 1
ATOM 1444 C C . ARG A 1 181 ? -16.842 -3.059 18.260 1.00 90.69 181 ARG A C 1
ATOM 1446 O O . ARG A 1 181 ? -15.765 -3.006 18.837 1.00 90.69 181 ARG A O 1
ATOM 1453 N N . LEU A 1 182 ? -17.171 -2.234 17.268 1.00 89.81 182 LEU A N 1
ATOM 1454 C CA . LEU A 1 182 ? -16.341 -1.113 16.819 1.00 89.81 182 LEU A CA 1
ATOM 1455 C C . LEU A 1 182 ? -16.602 0.178 17.603 1.00 89.81 182 LEU A C 1
ATOM 1457 O O . LEU A 1 182 ? -15.887 1.157 17.426 1.00 89.81 182 LEU A O 1
ATOM 1461 N N . GLY A 1 183 ? -17.624 0.211 18.463 1.00 92.00 183 GLY A N 1
ATOM 1462 C CA . GLY A 1 183 ? -18.090 1.447 19.087 1.00 92.00 183 GLY A CA 1
ATOM 1463 C C . GLY A 1 183 ? -18.660 2.444 18.073 1.00 92.00 183 GLY A C 1
ATOM 1464 O O . GLY A 1 183 ? -18.524 3.647 18.277 1.00 92.00 183 GLY A O 1
ATOM 1465 N N . ARG A 1 184 ? -19.254 1.944 16.983 1.00 95.44 184 ARG A N 1
ATOM 1466 C CA . ARG A 1 184 ? -19.932 2.727 15.941 1.00 95.44 184 ARG A CA 1
ATOM 1467 C C . ARG A 1 184 ? -21.437 2.489 15.970 1.00 95.44 184 ARG A C 1
ATOM 1469 O O . ARG A 1 184 ? -21.920 1.551 16.609 1.00 95.44 184 ARG A O 1
ATOM 1476 N N . ASP A 1 185 ? -22.169 3.343 15.271 1.00 96.44 185 ASP A N 1
ATOM 1477 C CA . ASP A 1 185 ? -23.620 3.300 15.151 1.00 96.44 185 ASP A CA 1
ATOM 1478 C C . ASP A 1 185 ? -24.070 3.184 13.686 1.00 96.44 185 ASP A C 1
ATOM 1480 O O . ASP A 1 185 ? -23.271 2.995 12.764 1.00 96.44 185 ASP A O 1
ATOM 1484 N N . LEU A 1 186 ? -25.390 3.215 13.488 1.00 96.88 186 LEU A N 1
ATOM 1485 C CA . LEU A 1 186 ? -25.995 3.100 12.166 1.00 96.88 186 LEU A CA 1
ATOM 1486 C C . LEU A 1 186 ? -25.765 4.355 11.309 1.00 96.88 186 LEU A C 1
ATOM 1488 O O . LEU A 1 186 ? -25.762 4.250 10.087 1.00 96.88 186 LEU A O 1
ATOM 1492 N N . GLU A 1 187 ? -25.569 5.521 11.929 1.00 96.81 187 GLU A N 1
ATOM 1493 C CA . GLU A 1 187 ? -25.280 6.767 11.216 1.00 96.81 187 GLU A CA 1
ATOM 1494 C C . GLU A 1 187 ? -23.925 6.666 10.518 1.00 96.81 187 GLU A C 1
ATOM 1496 O O . GLU A 1 187 ? -23.859 6.790 9.295 1.00 96.81 187 GLU A O 1
ATOM 1501 N N . TRP A 1 188 ? -22.886 6.275 11.260 1.00 96.81 188 TRP A N 1
ATOM 1502 C CA . TRP A 1 188 ? -21.566 5.998 10.695 1.00 96.81 188 TRP A CA 1
ATOM 1503 C C . TRP A 1 188 ? -21.610 4.919 9.604 1.00 96.81 188 TRP A C 1
ATOM 1505 O O . TRP A 1 188 ? -20.952 5.033 8.571 1.00 96.81 188 TRP A O 1
ATOM 1515 N N . PHE A 1 189 ? -22.398 3.857 9.806 1.00 97.62 189 PHE A N 1
ATOM 1516 C CA . PHE A 1 189 ? -22.535 2.793 8.810 1.00 97.62 189 PHE A CA 1
ATOM 1517 C C . PHE A 1 189 ? -23.116 3.309 7.487 1.00 97.62 189 PHE A C 1
ATOM 1519 O O . PHE A 1 189 ? -22.593 2.992 6.418 1.00 97.62 189 PHE A O 1
ATOM 1526 N N . ASN A 1 190 ? -24.176 4.115 7.558 1.00 96.44 190 ASN A N 1
ATOM 1527 C CA . ASN A 1 190 ? -24.799 4.708 6.378 1.00 96.44 190 ASN A CA 1
ATOM 1528 C C . ASN A 1 190 ? -23.852 5.692 5.683 1.00 96.44 190 ASN A C 1
ATOM 1530 O O . ASN A 1 190 ? -23.737 5.651 4.461 1.00 96.44 190 ASN A O 1
ATOM 1534 N N . GLU A 1 191 ? -23.120 6.507 6.444 1.00 95.62 191 GLU A N 1
ATOM 1535 C CA . GLU A 1 191 ? -22.097 7.408 5.904 1.00 95.62 191 GLU A CA 1
ATOM 1536 C C . GLU A 1 191 ? -21.026 6.627 5.124 1.00 95.62 191 GLU A C 1
ATOM 1538 O O . GLU A 1 191 ? -20.723 6.950 3.973 1.00 95.62 191 GLU A O 1
ATOM 1543 N N . MET A 1 192 ? -20.516 5.529 5.692 1.00 97.19 192 MET A N 1
ATOM 1544 C CA . MET A 1 192 ? -19.553 4.659 5.013 1.00 97.19 192 MET A CA 1
ATOM 1545 C C . MET A 1 192 ? -20.112 4.056 3.719 1.00 97.19 192 MET A C 1
ATOM 1547 O O . MET A 1 192 ? -19.394 3.980 2.719 1.00 97.19 192 MET A O 1
ATOM 1551 N N . LEU A 1 193 ? -21.387 3.655 3.697 1.00 97.50 193 LEU A N 1
ATOM 1552 C CA . LEU A 1 193 ? -22.028 3.157 2.477 1.00 97.50 193 LEU A CA 1
ATOM 1553 C C . LEU A 1 193 ? -22.111 4.226 1.389 1.00 97.50 193 LEU A C 1
ATOM 1555 O O . LEU A 1 193 ? -21.838 3.935 0.224 1.00 97.50 193 LEU A O 1
ATOM 1559 N N . GLU A 1 194 ? -22.469 5.456 1.748 1.00 96.25 194 GLU A N 1
ATOM 1560 C CA . GLU A 1 194 ? -22.519 6.571 0.804 1.00 96.25 194 GLU A CA 1
ATOM 1561 C C . GLU A 1 194 ? -21.134 6.903 0.242 1.00 96.25 194 GLU A C 1
ATOM 1563 O O . GLU A 1 194 ? -20.982 7.092 -0.968 1.00 96.25 194 GLU A O 1
ATOM 1568 N N . ILE A 1 195 ? -20.122 6.933 1.111 1.00 96.06 195 ILE A N 1
ATOM 1569 C CA . ILE A 1 195 ? -18.723 7.173 0.754 1.00 96.06 195 ILE A CA 1
ATOM 1570 C C . ILE A 1 195 ? -18.226 6.111 -0.242 1.00 96.06 195 ILE A C 1
ATOM 1572 O O . ILE A 1 195 ? -17.654 6.455 -1.281 1.00 96.06 195 ILE A O 1
ATOM 1576 N N . GLU A 1 196 ? -18.476 4.825 0.022 1.00 97.25 196 GLU A N 1
ATOM 1577 C CA . GLU A 1 196 ? -18.049 3.749 -0.881 1.00 97.25 196 GLU A CA 1
ATOM 1578 C C . GLU A 1 196 ? -18.856 3.697 -2.183 1.00 97.25 196 GLU A C 1
ATOM 1580 O O . GLU A 1 196 ? -18.292 3.425 -3.248 1.00 97.25 196 GLU A O 1
ATOM 1585 N N . ALA A 1 197 ? -20.159 3.982 -2.131 1.00 96.50 197 ALA A N 1
ATOM 1586 C CA . ALA A 1 197 ? -21.003 4.028 -3.320 1.00 96.50 197 ALA A CA 1
ATOM 1587 C C . ALA A 1 197 ? -20.538 5.130 -4.281 1.00 96.50 197 ALA A C 1
ATOM 1589 O O . ALA A 1 197 ? -20.426 4.887 -5.488 1.00 96.50 197 ALA A O 1
ATOM 1590 N N . ALA A 1 198 ? -20.213 6.311 -3.747 1.00 96.12 198 ALA A N 1
ATOM 1591 C CA . ALA A 1 198 ? -19.677 7.423 -4.523 1.00 96.12 198 ALA A CA 1
ATOM 1592 C C . ALA A 1 198 ? -18.326 7.060 -5.160 1.00 96.12 198 ALA A C 1
ATOM 1594 O O . ALA A 1 198 ? -18.143 7.181 -6.376 1.00 96.12 198 ALA A O 1
ATOM 1595 N N . TYR A 1 199 ? -17.400 6.523 -4.357 1.00 96.62 199 TYR A N 1
ATOM 1596 C CA . TYR A 1 199 ? -16.082 6.086 -4.821 1.00 96.62 199 TYR A CA 1
ATOM 1597 C C . TYR A 1 199 ? -16.166 5.068 -5.962 1.00 96.62 199 TYR A C 1
ATOM 1599 O O . TYR A 1 199 ? -15.565 5.267 -7.017 1.00 96.62 199 TYR A O 1
ATOM 1607 N N . ARG A 1 200 ? -16.960 4.004 -5.804 1.00 95.00 200 ARG A N 1
ATOM 1608 C CA . ARG A 1 200 ? -17.056 2.945 -6.821 1.00 95.00 200 ARG A CA 1
ATOM 1609 C C . ARG A 1 200 ? -17.682 3.428 -8.111 1.00 95.00 200 ARG A C 1
ATOM 1611 O O . ARG A 1 200 ? -17.169 3.121 -9.180 1.00 95.00 200 ARG A O 1
ATOM 1618 N N . ARG A 1 201 ? -18.724 4.254 -8.028 1.00 94.50 201 ARG A N 1
ATOM 1619 C CA . ARG A 1 201 ? -19.294 4.896 -9.217 1.00 94.50 201 ARG A CA 1
ATOM 1620 C C . ARG A 1 201 ? -18.282 5.780 -9.933 1.00 94.50 201 ARG A C 1
ATOM 1622 O O . ARG A 1 201 ? -18.313 5.859 -11.161 1.00 94.50 201 ARG A O 1
ATOM 1629 N N . CYS A 1 202 ? -17.425 6.476 -9.190 1.00 94.94 202 CYS A N 1
ATOM 1630 C CA . CYS A 1 202 ? -16.343 7.255 -9.775 1.00 94.94 202 CYS A CA 1
ATOM 1631 C C . CYS A 1 202 ? -15.349 6.338 -10.500 1.00 94.94 202 CYS A C 1
ATOM 1633 O O . CYS A 1 202 ? -15.100 6.533 -11.690 1.00 94.94 202 CYS A O 1
ATOM 1635 N N . CYS A 1 203 ? -14.880 5.275 -9.842 1.00 95.88 203 CYS A N 1
ATOM 1636 C CA . CYS A 1 203 ? -14.010 4.272 -10.456 1.00 95.88 203 CYS A CA 1
ATOM 1637 C C . CYS A 1 203 ? -14.630 3.646 -11.714 1.00 95.88 203 CYS A C 1
ATOM 1639 O O . CYS A 1 203 ? -13.960 3.587 -12.737 1.00 95.88 203 CYS A O 1
ATOM 1641 N N . ASP A 1 204 ? -15.907 3.261 -11.696 1.00 94.69 204 ASP A N 1
ATOM 1642 C CA . ASP A 1 204 ? -16.589 2.658 -12.852 1.00 94.69 204 ASP A CA 1
ATOM 1643 C C . ASP A 1 204 ? -16.650 3.608 -14.061 1.00 94.69 204 ASP A C 1
ATOM 1645 O O . ASP A 1 204 ? -16.568 3.171 -1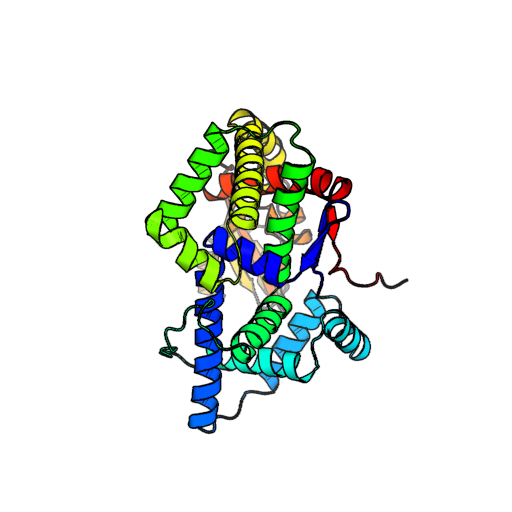5.210 1.00 94.69 204 ASP A O 1
ATOM 1649 N N . LYS A 1 205 ? -16.757 4.922 -13.821 1.00 94.44 205 LYS A N 1
ATOM 1650 C CA . LYS A 1 205 ? -16.720 5.948 -14.878 1.00 94.44 205 LYS A CA 1
ATOM 1651 C C . LYS A 1 205 ? -15.310 6.190 -15.414 1.00 94.44 205 LYS A C 1
ATOM 1653 O O . LYS A 1 205 ? -15.159 6.500 -16.595 1.00 94.44 205 LYS A O 1
ATOM 1658 N N . LEU A 1 206 ? -14.296 6.092 -14.555 1.00 95.56 206 LEU A N 1
ATOM 1659 C CA . LEU A 1 206 ? -12.895 6.325 -14.914 1.00 95.56 206 LEU A CA 1
ATOM 1660 C C . LEU A 1 206 ? -12.285 5.121 -15.633 1.00 95.56 206 LEU A C 1
ATOM 1662 O O . LEU A 1 206 ? -11.593 5.271 -16.638 1.00 95.56 206 LEU A O 1
ATOM 1666 N N . LEU A 1 207 ? -12.571 3.920 -15.140 1.00 96.06 207 LEU A N 1
ATOM 1667 C CA . LEU A 1 207 ? -11.948 2.669 -15.553 1.00 96.06 207 LEU A CA 1
ATOM 1668 C C . LEU A 1 207 ? -12.732 1.984 -16.682 1.00 96.06 207 LEU A C 1
ATOM 1670 O O . LEU A 1 207 ? -12.995 0.778 -16.660 1.00 96.06 207 LEU A O 1
ATOM 1674 N N . VAL A 1 208 ? -13.103 2.761 -17.701 1.00 95.69 208 VAL A N 1
ATOM 1675 C CA . VAL A 1 208 ? -13.762 2.258 -18.914 1.00 95.69 208 VAL A CA 1
ATOM 1676 C C . VAL A 1 208 ? -12.731 1.771 -19.945 1.00 95.69 208 VAL A C 1
ATOM 1678 O O . VAL A 1 208 ? -11.627 2.318 -20.008 1.00 95.69 208 VAL A O 1
ATOM 1681 N N . 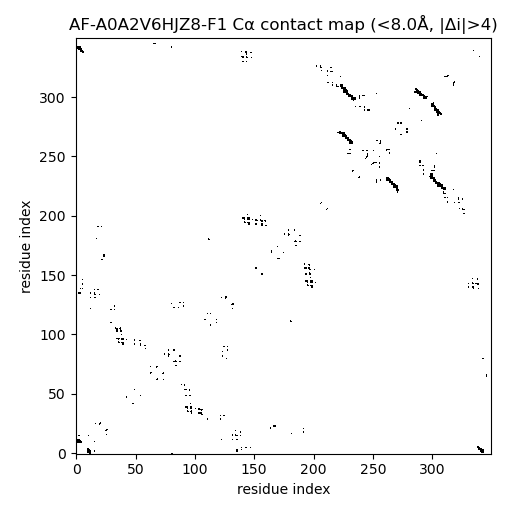PRO A 1 209 ? -13.060 0.788 -20.811 1.00 94.62 209 PRO A N 1
ATOM 1682 C CA . PRO A 1 209 ? -12.109 0.234 -21.786 1.00 94.62 209 PRO A CA 1
ATOM 1683 C C . PRO A 1 209 ? -11.438 1.292 -22.675 1.00 94.62 209 PRO A C 1
ATOM 1685 O O . PRO A 1 209 ? -10.245 1.223 -22.948 1.00 94.62 209 PRO A O 1
ATOM 1688 N N . GLN A 1 210 ? -12.188 2.322 -23.072 1.00 94.19 210 GLN A N 1
ATOM 1689 C CA . GLN A 1 210 ? -11.677 3.412 -23.906 1.00 94.19 210 GLN A CA 1
ATOM 1690 C C . GLN A 1 210 ? -10.622 4.267 -23.188 1.00 94.19 210 GLN A C 1
ATOM 1692 O O . GLN A 1 210 ? -9.675 4.720 -23.825 1.00 94.19 210 GLN A O 1
ATOM 1697 N N . ALA A 1 211 ? -10.774 4.492 -21.879 1.00 95.00 211 ALA A N 1
ATOM 1698 C CA . ALA A 1 211 ? -9.806 5.241 -21.082 1.00 95.00 211 ALA A CA 1
ATOM 1699 C C . ALA A 1 211 ? -8.517 4.432 -20.900 1.00 95.00 211 ALA A C 1
ATOM 1701 O O . ALA A 1 211 ? -7.435 4.958 -21.151 1.00 95.00 211 ALA A O 1
ATOM 1702 N N . ARG A 1 212 ? -8.643 3.132 -20.590 1.00 95.25 212 ARG A N 1
ATOM 1703 C CA . ARG A 1 212 ? -7.498 2.212 -20.508 1.00 95.25 212 ARG A CA 1
ATOM 1704 C C . ARG A 1 212 ? -6.707 2.163 -21.809 1.00 95.25 212 ARG A C 1
ATOM 1706 O O . ARG A 1 212 ? -5.490 2.285 -21.784 1.00 95.25 212 ARG A O 1
ATOM 1713 N N . GLN A 1 213 ? -7.396 2.055 -22.946 1.00 94.50 213 GLN A N 1
ATOM 1714 C CA . GLN A 1 213 ? -6.735 2.001 -24.249 1.00 94.50 213 GLN A CA 1
ATOM 1715 C C . GLN A 1 213 ? -5.969 3.291 -24.564 1.00 94.50 213 GLN A C 1
ATOM 1717 O O . GLN A 1 213 ? -4.861 3.233 -25.091 1.00 94.50 213 GLN A O 1
ATOM 1722 N N . ARG A 1 214 ? -6.541 4.461 -24.248 1.00 94.50 214 ARG A N 1
ATOM 1723 C CA . ARG A 1 214 ? -5.859 5.751 -24.442 1.00 94.50 214 ARG A CA 1
ATOM 1724 C C . ARG A 1 214 ? -4.606 5.857 -23.578 1.00 94.50 214 ARG A C 1
ATOM 1726 O O . ARG A 1 214 ? -3.577 6.300 -24.072 1.00 94.50 214 ARG A O 1
ATOM 1733 N N . GLU A 1 215 ? -4.693 5.436 -22.321 1.00 95.69 215 GLU A N 1
ATOM 1734 C CA . GLU A 1 215 ? -3.556 5.459 -21.401 1.00 95.69 215 GLU A CA 1
ATOM 1735 C C . GLU A 1 215 ? -2.466 4.459 -21.831 1.00 95.69 215 GLU A C 1
ATOM 1737 O O . GLU A 1 215 ? -1.291 4.815 -21.868 1.00 95.69 215 GLU A O 1
ATOM 1742 N N . LEU A 1 216 ? -2.846 3.253 -22.277 1.00 95.81 216 LEU A N 1
ATOM 1743 C CA . LEU A 1 216 ? -1.923 2.247 -22.816 1.00 95.81 216 LEU A CA 1
ATOM 1744 C C . LEU A 1 216 ? -1.119 2.771 -24.013 1.00 95.81 216 LEU A C 1
ATOM 1746 O O . LEU A 1 216 ? 0.074 2.502 -24.109 1.00 95.81 216 LEU A O 1
ATOM 1750 N N . VAL A 1 217 ? -1.738 3.541 -24.916 1.00 94.69 217 VAL A N 1
ATOM 1751 C CA . VAL A 1 217 ? -1.026 4.139 -26.060 1.00 94.69 217 VAL A CA 1
ATOM 1752 C C . VAL A 1 217 ? 0.087 5.081 -25.589 1.00 94.69 217 VAL A C 1
ATOM 1754 O O . VAL A 1 217 ? 1.190 5.026 -26.131 1.00 94.69 217 VAL A O 1
ATOM 1757 N N . THR A 1 218 ? -0.169 5.895 -24.562 1.00 93.69 218 THR A N 1
ATOM 1758 C CA . THR A 1 218 ? 0.827 6.804 -23.969 1.00 93.69 218 THR A CA 1
ATOM 1759 C C . THR A 1 218 ? 1.944 6.045 -23.249 1.00 93.69 218 THR A C 1
ATOM 1761 O O . THR A 1 218 ? 3.093 6.476 -23.258 1.00 93.69 218 THR A O 1
ATOM 1764 N N . LEU A 1 219 ? 1.619 4.900 -22.645 1.00 94.19 219 LEU A N 1
ATOM 1765 C CA . LEU A 1 219 ? 2.536 4.111 -21.821 1.00 94.19 219 LEU A CA 1
ATOM 1766 C C . LEU A 1 219 ? 3.174 2.931 -22.559 1.00 94.19 219 LEU A C 1
ATOM 1768 O O . LEU A 1 219 ? 3.900 2.160 -21.939 1.00 94.19 219 LEU A O 1
ATOM 1772 N N . ARG A 1 220 ? 2.941 2.776 -23.869 1.00 93.50 220 ARG A N 1
ATOM 1773 C CA . ARG A 1 220 ? 3.361 1.589 -24.635 1.00 93.50 220 ARG A CA 1
ATOM 1774 C C . ARG A 1 220 ? 4.840 1.263 -24.441 1.00 93.50 220 ARG A C 1
ATOM 1776 O O . ARG A 1 220 ? 5.188 0.110 -24.217 1.00 93.50 220 ARG A O 1
ATOM 1783 N N . MET A 1 221 ? 5.696 2.284 -24.483 1.00 91.69 221 MET A N 1
ATOM 1784 C CA . MET A 1 221 ? 7.132 2.124 -24.255 1.00 91.69 221 MET A CA 1
ATOM 1785 C C . MET A 1 221 ? 7.456 1.803 -22.792 1.00 91.69 221 MET A C 1
ATOM 1787 O O . MET A 1 221 ? 8.198 0.864 -22.531 1.00 91.69 221 MET A O 1
ATOM 1791 N N . LEU A 1 222 ? 6.864 2.540 -21.848 1.00 93.31 222 LEU A N 1
ATOM 1792 C CA . LEU A 1 222 ? 7.098 2.366 -20.410 1.00 93.31 222 LEU A CA 1
ATOM 1793 C C . LEU A 1 222 ? 6.682 0.979 -19.908 1.00 93.31 222 LEU A C 1
ATOM 1795 O O . LEU A 1 222 ? 7.331 0.419 -19.034 1.00 93.31 222 LEU A O 1
ATOM 1799 N N . LEU A 1 223 ? 5.641 0.403 -20.506 1.00 95.19 223 LEU A N 1
ATOM 1800 C CA . LEU A 1 223 ? 5.124 -0.920 -20.167 1.00 95.19 223 LEU A CA 1
ATOM 1801 C C . LEU A 1 223 ? 5.659 -2.030 -21.081 1.00 95.19 223 LEU A C 1
ATOM 1803 O O . LEU A 1 223 ? 5.210 -3.169 -20.986 1.00 95.19 223 LEU A O 1
ATOM 1807 N N . THR A 1 224 ? 6.614 -1.729 -21.967 1.00 94.44 224 THR A N 1
ATOM 1808 C CA . THR A 1 224 ? 7.283 -2.765 -22.763 1.00 94.44 224 THR A CA 1
ATOM 1809 C C . THR A 1 224 ? 8.109 -3.653 -21.841 1.00 94.44 224 THR A C 1
ATOM 1811 O O . THR A 1 224 ? 8.931 -3.162 -21.063 1.00 94.44 224 THR A O 1
ATOM 1814 N N . ARG A 1 225 ? 7.906 -4.967 -21.950 1.00 95.06 225 ARG A N 1
ATOM 1815 C CA . ARG A 1 225 ? 8.704 -5.967 -21.242 1.00 95.06 225 ARG A CA 1
ATOM 1816 C C . ARG A 1 225 ? 9.876 -6.397 -22.109 1.00 95.06 225 ARG A C 1
ATOM 1818 O O . ARG A 1 225 ? 9.719 -6.652 -23.303 1.00 95.06 225 ARG A O 1
ATOM 1825 N N . PHE A 1 226 ? 11.041 -6.500 -21.498 1.00 94.44 226 PHE A N 1
ATOM 1826 C CA . PHE A 1 226 ? 12.256 -6.977 -22.131 1.00 94.44 226 PHE A CA 1
ATOM 1827 C C . PHE A 1 226 ? 12.582 -8.344 -21.553 1.00 94.44 226 PHE A C 1
ATOM 1829 O O . PHE A 1 226 ? 12.601 -8.512 -20.335 1.00 94.44 226 PHE A O 1
ATOM 1836 N N . GLU A 1 227 ? 12.801 -9.310 -22.435 1.00 95.75 227 GLU A N 1
ATOM 1837 C CA . GLU A 1 227 ? 13.370 -10.608 -22.081 1.00 95.75 227 GLU A CA 1
ATOM 1838 C C . GLU A 1 227 ? 14.874 -10.508 -22.316 1.00 95.75 227 GLU A C 1
ATOM 1840 O O . GLU A 1 227 ? 15.293 -10.128 -23.416 1.00 95.75 227 GLU A O 1
ATOM 1845 N N . THR A 1 228 ? 15.677 -10.768 -21.284 1.00 95.00 228 THR A N 1
ATOM 1846 C CA . THR A 1 228 ? 17.114 -10.472 -21.299 1.00 95.00 228 THR A CA 1
ATOM 1847 C C . THR A 1 228 ? 17.960 -11.588 -20.711 1.00 95.00 228 THR A C 1
ATOM 1849 O O . THR A 1 228 ? 17.557 -12.258 -19.760 1.00 95.00 228 THR A O 1
ATOM 1852 N N . GLU A 1 229 ? 19.147 -11.758 -21.283 1.00 96.56 229 GLU A N 1
ATOM 1853 C CA . GLU A 1 229 ? 20.235 -12.544 -20.704 1.00 96.56 229 GLU A CA 1
ATOM 1854 C C . GLU A 1 229 ? 21.228 -11.602 -20.034 1.00 96.56 229 GLU A C 1
ATOM 1856 O O . GLU A 1 229 ? 21.525 -10.530 -20.571 1.00 96.56 229 GLU A O 1
ATOM 1861 N N . LEU A 1 230 ? 21.764 -12.021 -18.893 1.00 94.88 230 LEU A N 1
ATOM 1862 C CA . LEU A 1 230 ? 22.680 -11.233 -18.084 1.00 94.88 230 LEU A CA 1
ATOM 1863 C C . LEU A 1 230 ? 23.871 -12.085 -17.650 1.00 94.88 230 LEU A C 1
ATOM 1865 O O . LEU A 1 230 ? 23.685 -13.216 -17.202 1.00 94.88 230 LEU A O 1
ATOM 1869 N N . ILE A 1 231 ? 25.075 -11.520 -17.760 1.00 96.38 231 ILE A N 1
ATOM 1870 C CA . ILE A 1 231 ? 26.307 -12.064 -17.173 1.00 96.38 231 ILE A CA 1
ATOM 1871 C C . ILE A 1 231 ? 26.858 -11.045 -16.178 1.00 96.38 231 ILE A C 1
ATOM 1873 O O . ILE A 1 231 ? 26.977 -9.867 -16.521 1.00 96.38 231 ILE A O 1
ATOM 1877 N N . GLU A 1 232 ? 27.207 -11.495 -14.974 1.00 95.75 232 GLU A N 1
ATOM 1878 C CA . GLU A 1 232 ? 27.884 -10.677 -13.958 1.00 95.75 232 GLU A CA 1
ATOM 1879 C C . GLU A 1 232 ? 29.403 -10.881 -14.037 1.00 95.75 232 GLU A C 1
ATOM 1881 O O . GLU A 1 232 ? 29.886 -12.011 -14.070 1.00 95.75 232 GLU A O 1
ATOM 1886 N N . LEU A 1 233 ? 30.158 -9.784 -14.072 1.00 96.06 233 LEU A N 1
ATOM 1887 C CA . LEU A 1 233 ? 31.599 -9.763 -14.316 1.00 96.06 233 LEU A CA 1
ATOM 1888 C C . LEU A 1 233 ? 32.306 -8.908 -13.259 1.00 96.06 233 LEU A C 1
ATOM 1890 O O . LEU A 1 233 ? 31.869 -7.814 -12.913 1.00 96.06 233 LEU A O 1
ATOM 1894 N N . GLU A 1 234 ? 33.445 -9.380 -12.768 1.00 94.31 234 GLU A N 1
ATOM 1895 C CA . GLU A 1 234 ? 34.211 -8.759 -11.682 1.00 94.31 234 GLU A CA 1
ATOM 1896 C C . GLU A 1 234 ? 34.969 -7.492 -12.095 1.00 94.31 234 GLU A C 1
ATOM 1898 O O . GLU A 1 234 ? 35.439 -6.740 -11.244 1.00 94.31 234 GLU A O 1
ATOM 1903 N N . SER A 1 235 ? 35.149 -7.255 -13.397 1.00 94.94 235 SER A N 1
ATOM 1904 C CA . SER A 1 235 ? 35.928 -6.118 -13.883 1.00 94.94 235 SER A CA 1
ATOM 1905 C C . SER A 1 235 ? 35.487 -5.634 -15.258 1.00 94.94 235 SER A C 1
ATOM 1907 O O . SER A 1 235 ? 34.890 -6.360 -16.054 1.00 94.94 235 SER A O 1
ATOM 1909 N N . ARG A 1 236 ? 35.846 -4.385 -15.567 1.00 93.69 236 ARG A N 1
ATOM 1910 C CA . ARG A 1 236 ? 35.550 -3.769 -16.863 1.00 93.69 236 ARG A CA 1
ATOM 1911 C C . ARG A 1 236 ? 36.240 -4.486 -18.020 1.00 93.69 236 ARG A C 1
ATOM 1913 O O . ARG A 1 236 ? 35.694 -4.519 -19.118 1.00 93.69 236 ARG A O 1
ATOM 1920 N N . ASP A 1 237 ? 37.441 -5.008 -17.787 1.00 95.44 237 ASP A N 1
ATOM 1921 C CA . ASP A 1 237 ? 38.219 -5.692 -18.818 1.00 95.44 237 ASP A CA 1
ATOM 1922 C C . ASP A 1 237 ? 37.619 -7.067 -19.121 1.00 95.44 237 ASP A C 1
ATOM 1924 O O . ASP A 1 237 ? 37.404 -7.372 -20.291 1.00 95.44 237 ASP A O 1
ATOM 1928 N N . ALA A 1 238 ? 37.219 -7.823 -18.091 1.00 95.50 238 ALA A N 1
ATOM 1929 C CA . ALA A 1 238 ? 36.457 -9.061 -18.266 1.00 95.50 238 ALA A CA 1
ATOM 1930 C C . ALA A 1 238 ? 35.150 -8.810 -19.035 1.00 95.50 238 ALA A C 1
ATOM 1932 O O . ALA A 1 238 ? 34.829 -9.531 -19.974 1.00 95.50 238 ALA A O 1
ATOM 1933 N N . ALA A 1 239 ? 34.424 -7.738 -18.700 1.00 95.69 239 ALA A N 1
ATOM 1934 C CA . ALA A 1 239 ? 33.172 -7.410 -19.375 1.00 95.69 239 ALA A CA 1
ATOM 1935 C C . ALA A 1 239 ? 33.351 -7.006 -20.845 1.00 95.69 239 ALA A C 1
ATOM 1937 O O . ALA A 1 239 ? 32.507 -7.322 -21.682 1.00 95.69 239 ALA A O 1
ATOM 1938 N N . LYS A 1 240 ? 34.451 -6.322 -21.180 1.00 95.19 240 LYS A N 1
ATOM 1939 C CA . LYS A 1 240 ? 34.798 -6.023 -22.575 1.00 95.19 240 LYS A CA 1
ATOM 1940 C C . LYS A 1 240 ? 35.194 -7.273 -23.346 1.00 95.19 240 LYS A C 1
ATOM 1942 O O . LYS A 1 240 ? 34.799 -7.393 -24.499 1.00 95.19 240 LYS A O 1
ATOM 1947 N N . GLU A 1 241 ? 35.950 -8.175 -22.730 1.00 95.75 241 GLU A N 1
ATOM 1948 C CA . GLU A 1 241 ? 36.311 -9.447 -23.358 1.00 95.75 241 GLU A CA 1
ATOM 1949 C C . GLU A 1 241 ? 35.058 -10.279 -23.638 1.00 95.75 241 GLU A C 1
ATOM 1951 O O . GLU A 1 241 ? 34.822 -10.668 -24.777 1.00 95.75 241 GLU A O 1
ATOM 1956 N N . ALA A 1 242 ? 34.181 -10.432 -22.641 1.00 95.69 242 ALA A N 1
ATOM 1957 C CA . ALA A 1 242 ? 32.895 -11.101 -22.808 1.00 95.69 242 ALA A CA 1
ATOM 1958 C C . ALA A 1 242 ? 32.056 -10.460 -23.928 1.00 95.69 242 ALA A C 1
ATOM 1960 O O . ALA A 1 242 ? 31.481 -11.169 -24.753 1.00 95.69 242 ALA A O 1
ATOM 1961 N N . LEU A 1 243 ? 32.025 -9.123 -24.012 1.00 95.81 243 LEU A N 1
ATOM 1962 C CA . LEU A 1 243 ? 31.361 -8.416 -25.108 1.00 95.81 243 LEU A CA 1
ATOM 1963 C C . LEU A 1 243 ? 31.941 -8.796 -26.478 1.00 95.81 243 LEU A C 1
ATOM 1965 O O . LEU A 1 243 ? 31.170 -9.003 -27.416 1.00 95.81 243 LEU A O 1
ATOM 1969 N N . PHE A 1 244 ? 33.269 -8.869 -26.604 1.00 95.12 244 PHE A N 1
ATOM 1970 C CA . PHE A 1 244 ? 33.932 -9.264 -27.847 1.00 95.12 244 PHE A CA 1
ATOM 1971 C C . PHE A 1 244 ? 33.629 -10.716 -28.216 1.00 95.12 244 PHE A C 1
ATOM 1973 O O . PHE A 1 244 ? 33.256 -10.961 -29.361 1.00 95.12 244 PHE A O 1
ATOM 1980 N N . CYS A 1 245 ? 33.668 -11.648 -27.264 1.00 95.50 245 CYS A N 1
ATOM 1981 C CA . CYS A 1 245 ? 33.314 -13.046 -27.519 1.00 95.50 245 CYS A CA 1
ATOM 1982 C C . CYS A 1 245 ? 31.881 -13.190 -28.059 1.00 95.50 245 CYS A C 1
ATOM 1984 O O . CYS A 1 245 ? 31.620 -13.955 -28.987 1.00 95.50 245 CYS A O 1
ATOM 1986 N N . VAL A 1 246 ? 30.932 -12.416 -27.526 1.00 94.62 246 VAL A N 1
ATOM 1987 C CA . VAL A 1 246 ? 29.537 -12.480 -27.989 1.00 94.62 246 VAL A CA 1
ATOM 1988 C C . VAL A 1 246 ? 29.350 -11.769 -29.333 1.00 94.62 246 VAL A C 1
ATOM 1990 O O . VAL A 1 246 ? 28.659 -12.288 -30.210 1.00 94.62 246 VAL A O 1
ATOM 1993 N N . ARG A 1 247 ? 29.932 -10.574 -29.520 1.00 92.75 247 ARG A N 1
ATOM 1994 C CA . ARG A 1 247 ? 29.722 -9.764 -30.736 1.00 92.75 247 ARG A CA 1
ATOM 1995 C C . ARG A 1 247 ? 30.563 -10.222 -31.930 1.00 92.75 247 ARG A C 1
ATOM 1997 O O . ARG A 1 247 ? 30.032 -10.276 -33.036 1.00 92.75 247 ARG A O 1
ATOM 2004 N N . GLU A 1 248 ? 31.844 -10.509 -31.721 1.00 92.81 248 GLU A N 1
ATOM 2005 C CA . GLU A 1 248 ? 32.811 -10.797 -32.791 1.00 92.81 248 GLU A CA 1
ATOM 2006 C C . GLU A 1 248 ? 32.986 -12.303 -33.016 1.00 92.81 248 GLU A C 1
ATOM 2008 O O . GLU A 1 248 ? 32.973 -12.749 -34.164 1.00 92.81 248 GLU A O 1
ATOM 2013 N N . ASP A 1 249 ? 33.074 -13.096 -31.941 1.00 91.94 249 ASP A N 1
ATOM 2014 C CA . ASP A 1 249 ? 33.235 -14.556 -32.053 1.00 91.94 249 ASP A CA 1
ATOM 2015 C C . ASP A 1 249 ? 31.888 -15.290 -32.190 1.00 91.94 249 ASP A C 1
ATOM 2017 O O . ASP A 1 249 ? 31.843 -16.479 -32.513 1.00 91.94 249 ASP A O 1
ATOM 2021 N N . GLY A 1 250 ? 30.773 -14.576 -31.995 1.00 91.38 250 GLY A N 1
ATOM 2022 C CA . GLY A 1 250 ? 29.416 -15.097 -32.158 1.00 91.38 250 GLY A CA 1
ATOM 2023 C C . GLY A 1 250 ? 28.999 -16.111 -31.092 1.00 91.38 250 GLY A C 1
ATOM 2024 O O . GLY A 1 250 ? 28.041 -16.857 -31.315 1.00 91.38 250 GLY A O 1
ATOM 2025 N N . MET A 1 251 ? 29.702 -16.155 -29.958 1.00 95.38 251 MET A N 1
ATOM 2026 C CA . MET A 1 251 ? 29.360 -17.026 -28.835 1.00 95.38 251 MET A CA 1
ATOM 2027 C C . MET A 1 251 ? 28.031 -16.606 -28.202 1.00 95.38 251 MET A C 1
ATOM 2029 O O . MET A 1 251 ? 27.649 -15.433 -28.205 1.00 95.38 251 MET A O 1
ATOM 2033 N N . SER A 1 252 ? 27.306 -17.562 -27.627 1.00 95.62 252 SER A N 1
ATOM 2034 C CA . SER A 1 252 ? 26.150 -17.246 -26.788 1.00 95.62 252 SER A CA 1
ATOM 2035 C C . SER A 1 252 ? 26.578 -16.703 -25.421 1.00 95.62 252 SER A C 1
ATOM 2037 O O . SER A 1 252 ? 27.683 -16.956 -24.941 1.00 95.62 252 SER A O 1
ATOM 2039 N N . MET A 1 253 ? 25.673 -15.976 -24.759 1.00 96.12 253 MET A N 1
ATOM 2040 C CA . MET A 1 253 ? 25.917 -15.454 -23.410 1.00 96.12 253 MET A CA 1
ATOM 2041 C C . MET A 1 253 ? 26.171 -16.589 -22.402 1.00 96.12 253 MET A C 1
ATOM 2043 O O . MET A 1 253 ? 27.050 -16.479 -21.552 1.00 96.12 253 MET A O 1
ATOM 2047 N N . GLU A 1 254 ? 25.435 -17.698 -22.516 1.00 96.25 254 GLU A N 1
ATOM 2048 C CA . GLU A 1 254 ? 25.587 -18.868 -21.642 1.00 96.25 254 GLU A CA 1
ATOM 2049 C C . GLU A 1 254 ? 26.941 -19.571 -21.839 1.00 96.25 254 GLU A C 1
ATOM 2051 O O . GLU A 1 254 ? 27.573 -19.967 -20.859 1.00 96.25 254 GLU A O 1
ATOM 2056 N N . GLU A 1 255 ? 27.425 -19.688 -23.081 1.00 96.31 255 GLU A N 1
ATOM 2057 C CA . GLU A 1 255 ? 28.751 -20.253 -23.374 1.00 96.31 255 GLU A CA 1
ATOM 2058 C C . GLU A 1 255 ? 29.864 -19.397 -22.762 1.00 96.31 255 GLU A C 1
ATOM 2060 O O . GLU A 1 255 ? 30.706 -19.925 -22.035 1.00 96.31 255 GLU A O 1
ATOM 2065 N N . VAL A 1 256 ? 29.826 -18.075 -22.970 1.00 96.38 256 VAL A N 1
ATOM 2066 C CA . VAL A 1 256 ? 30.811 -17.141 -22.394 1.00 96.38 256 VAL A CA 1
ATOM 2067 C C . VAL A 1 256 ? 30.804 -17.202 -20.867 1.00 96.38 256 VAL A C 1
ATOM 2069 O O . VAL A 1 256 ? 31.863 -17.277 -20.240 1.00 96.38 256 VAL A O 1
ATOM 2072 N N . ALA A 1 257 ? 29.620 -17.229 -20.252 1.00 95.94 257 ALA A N 1
ATOM 2073 C CA . ALA A 1 257 ? 29.502 -17.357 -18.806 1.00 95.94 257 ALA A CA 1
ATOM 2074 C C . ALA A 1 257 ? 30.029 -18.705 -18.296 1.00 95.94 257 ALA A C 1
ATOM 2076 O O . ALA A 1 257 ? 30.730 -18.752 -17.289 1.00 95.94 257 ALA A O 1
ATOM 2077 N N . THR A 1 258 ? 29.751 -19.802 -19.002 1.00 95.75 258 THR A N 1
ATOM 2078 C CA . THR A 1 258 ? 30.201 -21.145 -18.611 1.00 95.75 258 THR A CA 1
ATOM 2079 C C . THR A 1 258 ? 31.721 -21.278 -18.692 1.00 95.75 258 THR A C 1
ATOM 2081 O O . THR A 1 258 ? 32.343 -21.798 -17.761 1.00 95.75 258 THR A O 1
ATOM 2084 N N . GLU A 1 259 ? 32.337 -20.789 -19.770 1.00 94.19 259 GLU A N 1
ATOM 2085 C CA . GLU A 1 259 ? 33.792 -20.834 -19.948 1.00 94.19 259 GLU A CA 1
ATOM 2086 C C . GLU A 1 259 ? 34.520 -19.932 -18.942 1.00 94.19 259 GLU A C 1
ATOM 2088 O O . GLU A 1 259 ? 35.504 -20.358 -18.329 1.00 94.19 259 GLU A O 1
ATOM 2093 N N . GLY A 1 260 ? 33.991 -18.727 -18.707 1.00 90.94 260 GLY A N 1
ATOM 2094 C CA . GLY A 1 260 ? 34.512 -17.775 -17.723 1.00 90.94 260 GLY A CA 1
ATOM 2095 C C . GLY A 1 260 ? 34.158 -18.099 -16.267 1.00 90.94 260 GLY A C 1
ATOM 2096 O O . GLY A 1 260 ? 34.739 -17.521 -15.352 1.00 90.94 260 GLY A O 1
ATOM 2097 N N . ARG A 1 261 ? 33.249 -19.058 -16.036 1.00 94.25 261 ARG A N 1
ATOM 2098 C CA . ARG A 1 261 ? 32.641 -19.381 -14.728 1.00 94.25 261 ARG A CA 1
ATOM 2099 C C . ARG A 1 261 ? 31.939 -18.184 -14.077 1.00 94.25 261 ARG A C 1
ATOM 2101 O O . ARG A 1 261 ? 31.964 -18.036 -12.855 1.00 94.25 261 ARG A O 1
ATOM 2108 N N . TYR A 1 262 ? 31.308 -17.358 -14.899 1.00 95.31 262 TYR A N 1
ATOM 2109 C CA . TYR A 1 262 ? 30.534 -16.202 -14.473 1.00 95.31 262 TYR A CA 1
ATOM 2110 C C . TYR A 1 262 ? 29.084 -16.584 -14.151 1.00 95.31 262 TYR A C 1
ATOM 2112 O O . TYR A 1 262 ? 28.531 -17.489 -14.785 1.00 95.31 262 TYR A O 1
ATOM 2120 N N . PRO A 1 263 ? 28.433 -15.905 -13.191 1.00 95.19 263 PRO A N 1
ATOM 2121 C CA . PRO A 1 263 ? 26.995 -16.027 -12.996 1.00 95.19 263 PRO A CA 1
ATOM 2122 C C . PRO A 1 263 ? 26.227 -15.615 -14.259 1.00 95.19 263 PRO A C 1
ATOM 2124 O O . PRO A 1 263 ? 26.504 -14.569 -14.846 1.00 95.19 263 PRO A O 1
ATOM 2127 N N . TYR A 1 264 ? 25.249 -16.433 -14.651 1.00 95.81 264 TYR A N 1
ATOM 2128 C CA . TYR A 1 264 ? 24.368 -16.200 -15.795 1.00 95.81 264 TYR A CA 1
ATOM 2129 C C . TYR A 1 264 ? 22.908 -16.267 -15.359 1.00 95.81 264 TYR A C 1
ATOM 2131 O O . TYR A 1 264 ? 22.504 -17.190 -14.645 1.00 95.81 264 TYR A O 1
ATOM 2139 N N . TYR A 1 265 ? 22.111 -15.311 -15.829 1.00 94.88 265 TYR A N 1
ATOM 2140 C CA . TYR A 1 265 ? 20.691 -15.231 -15.520 1.00 94.88 265 TYR A CA 1
ATOM 2141 C C . TYR A 1 265 ? 19.870 -14.908 -16.764 1.00 94.88 265 TYR A C 1
ATOM 2143 O O . TYR A 1 265 ? 20.283 -14.134 -17.626 1.00 94.88 265 TYR A O 1
ATOM 2151 N N . GLN A 1 266 ? 18.652 -15.442 -16.797 1.00 95.31 266 GLN A N 1
ATOM 2152 C CA . GLN A 1 266 ? 17.592 -14.939 -17.661 1.00 95.31 266 GLN A CA 1
ATOM 2153 C C . GLN A 1 266 ? 16.613 -14.150 -16.808 1.00 95.31 266 GLN A C 1
ATOM 2155 O O . GLN A 1 266 ? 15.999 -14.691 -15.885 1.00 95.31 266 GLN A O 1
ATOM 2160 N N . VAL A 1 267 ? 16.482 -12.863 -17.108 1.00 93.31 267 VAL A N 1
ATOM 2161 C CA . VAL A 1 267 ? 15.631 -11.949 -16.351 1.00 93.31 267 VAL A CA 1
ATOM 2162 C C . VAL A 1 267 ? 14.6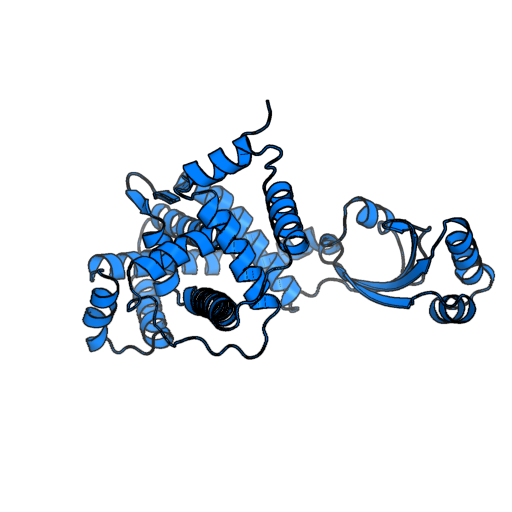99 -11.199 -17.287 1.00 93.31 267 VAL A C 1
ATOM 2164 O O . VAL A 1 267 ? 15.046 -10.856 -18.419 1.00 93.31 267 VAL A O 1
ATOM 2167 N N . ASN A 1 268 ? 13.492 -10.949 -16.789 1.00 92.88 268 ASN A N 1
ATOM 2168 C CA . ASN A 1 268 ? 12.491 -10.155 -17.478 1.00 92.88 268 ASN A CA 1
ATOM 2169 C C . ASN A 1 268 ? 12.217 -8.908 -16.653 1.00 92.88 268 ASN A C 1
ATOM 2171 O O . ASN A 1 268 ? 11.921 -9.016 -15.463 1.00 92.88 268 ASN A O 1
ATOM 2175 N N . PHE A 1 269 ? 12.241 -7.746 -17.289 1.00 91.38 269 PHE A N 1
ATOM 2176 C CA . PHE A 1 269 ? 11.891 -6.489 -16.637 1.00 91.38 269 PHE A CA 1
ATOM 2177 C C . PHE A 1 269 ? 10.951 -5.664 -17.510 1.00 91.38 269 PHE A C 1
ATOM 2179 O O . PHE A 1 269 ? 10.939 -5.775 -18.738 1.00 91.38 269 PHE A O 1
ATOM 2186 N N . VAL A 1 270 ? 10.133 -4.840 -16.862 1.00 93.81 270 VAL A N 1
ATOM 2187 C CA . VAL A 1 270 ? 9.325 -3.815 -17.523 1.00 93.81 270 VAL A CA 1
ATOM 2188 C C . VAL A 1 270 ? 10.164 -2.542 -17.582 1.00 93.81 270 VAL A C 1
ATOM 2190 O O . VAL A 1 270 ? 10.840 -2.215 -16.611 1.00 93.81 270 VAL A O 1
ATOM 2193 N N . PHE A 1 271 ? 10.143 -1.829 -18.709 1.00 93.94 271 PHE A N 1
ATOM 2194 C CA . PHE A 1 271 ? 11.002 -0.659 -18.927 1.00 93.94 271 PHE A CA 1
ATOM 2195 C C . PHE A 1 271 ? 10.934 0.369 -17.790 1.00 93.94 271 PHE A C 1
ATOM 2197 O O . PHE A 1 271 ? 11.968 0.844 -17.334 1.00 93.94 271 PHE A O 1
ATOM 2204 N N . GLU A 1 272 ? 9.732 0.692 -17.309 1.00 93.81 272 GLU A N 1
ATOM 2205 C CA . GLU A 1 272 ? 9.545 1.686 -16.245 1.00 93.81 272 GLU A CA 1
ATOM 2206 C C . GLU A 1 272 ? 10.054 1.265 -14.863 1.00 93.81 272 GLU A C 1
ATOM 2208 O O . GLU A 1 272 ? 10.233 2.132 -14.012 1.00 93.81 272 GLU A O 1
ATOM 2213 N N . ASP A 1 273 ? 10.289 -0.030 -14.635 1.00 93.12 273 ASP A N 1
ATOM 2214 C CA . ASP A 1 273 ? 10.814 -0.533 -13.360 1.00 93.12 273 ASP A CA 1
ATOM 2215 C C . ASP A 1 273 ? 12.341 -0.383 -13.272 1.00 93.12 273 ASP A C 1
ATOM 2217 O O . ASP A 1 273 ? 12.928 -0.574 -12.206 1.00 93.12 273 ASP A O 1
ATOM 2221 N N . LEU A 1 274 ? 12.997 -0.053 -14.387 1.00 89.56 274 LEU A N 1
ATOM 2222 C CA . LEU A 1 274 ? 14.435 0.152 -14.418 1.00 89.56 274 LEU A CA 1
ATOM 2223 C C . LEU A 1 274 ? 14.834 1.545 -13.919 1.00 89.56 274 LEU A C 1
ATOM 2225 O O . LEU A 1 274 ? 14.132 2.522 -14.199 1.00 89.56 274 LEU A O 1
ATOM 2229 N N . PRO A 1 275 ? 16.011 1.668 -13.284 1.00 87.00 275 PRO A N 1
ATOM 2230 C CA . PRO A 1 275 ? 16.672 2.949 -13.056 1.00 87.00 275 PRO A CA 1
ATOM 2231 C C . PRO A 1 275 ? 16.835 3.778 -14.342 1.00 87.00 275 PRO A C 1
ATOM 2233 O O . PRO A 1 275 ? 16.992 3.237 -15.438 1.00 87.00 275 PRO A O 1
ATOM 2236 N N . THR A 1 276 ? 16.807 5.109 -14.224 1.00 85.56 276 THR A N 1
ATOM 2237 C CA . THR A 1 276 ? 16.820 6.041 -15.370 1.00 85.56 276 THR A CA 1
ATOM 2238 C C . THR A 1 276 ? 18.048 5.883 -16.274 1.00 85.56 276 THR A C 1
ATOM 2240 O O . THR A 1 276 ? 17.949 6.028 -17.490 1.00 85.56 276 THR A O 1
ATOM 2243 N N . ASP A 1 277 ? 19.208 5.589 -15.698 1.00 82.75 277 ASP A N 1
ATOM 2244 C CA . ASP A 1 277 ? 20.457 5.300 -16.405 1.00 82.75 277 ASP A CA 1
ATOM 2245 C C . ASP A 1 277 ? 20.363 4.009 -17.234 1.00 82.75 277 ASP A C 1
ATOM 2247 O O . ASP A 1 277 ? 20.709 4.013 -18.417 1.00 82.75 277 ASP A O 1
ATOM 2251 N N . ALA A 1 278 ? 19.791 2.941 -16.672 1.00 84.56 278 ALA A N 1
ATOM 2252 C CA . ALA A 1 278 ? 19.519 1.701 -17.402 1.00 84.56 278 ALA A CA 1
ATOM 2253 C C . ALA A 1 278 ? 18.431 1.875 -18.482 1.00 84.56 278 ALA A C 1
ATOM 2255 O O . ALA A 1 278 ? 18.489 1.260 -19.545 1.00 84.56 278 ALA A O 1
ATOM 2256 N N . GLN A 1 279 ? 17.447 2.753 -18.268 1.00 89.69 279 GLN A N 1
ATOM 2257 C CA . GLN A 1 279 ? 16.449 3.069 -19.295 1.00 89.69 279 GLN A CA 1
ATOM 2258 C C . GLN A 1 279 ? 17.082 3.725 -20.530 1.00 89.69 279 GLN A C 1
ATOM 2260 O O . GLN A 1 279 ? 16.683 3.419 -21.656 1.00 89.69 279 GLN A O 1
ATOM 2265 N N . GLN A 1 280 ? 18.072 4.607 -20.341 1.00 87.00 280 GLN A N 1
ATOM 2266 C CA . GLN A 1 280 ? 18.748 5.301 -21.443 1.00 87.00 280 GLN A CA 1
ATOM 2267 C C . GLN A 1 280 ? 19.499 4.339 -22.367 1.00 87.00 280 GLN A C 1
ATOM 2269 O O . GLN A 1 280 ? 19.442 4.513 -23.585 1.00 87.00 280 GLN A O 1
ATOM 2274 N N . SER A 1 281 ? 20.155 3.313 -21.816 1.00 85.88 281 SER A N 1
ATOM 2275 C CA . SER A 1 281 ? 20.906 2.329 -22.608 1.00 85.88 281 SER A CA 1
ATOM 2276 C C . SER A 1 281 ? 20.006 1.420 -23.452 1.00 85.88 281 SER A C 1
ATOM 2278 O O . SER A 1 281 ? 20.455 0.869 -24.452 1.00 85.88 281 SER A O 1
ATOM 2280 N N . LEU A 1 282 ? 18.723 1.304 -23.097 1.00 87.19 282 LEU A N 1
ATOM 2281 C CA . LEU A 1 282 ? 17.734 0.476 -23.794 1.00 87.19 282 LEU A CA 1
ATOM 2282 C C . LEU A 1 282 ? 16.964 1.208 -24.904 1.00 87.19 282 LEU A C 1
ATOM 2284 O O . LEU A 1 282 ? 16.210 0.577 -25.665 1.00 87.19 282 LEU A O 1
ATOM 2288 N N . LEU A 1 283 ? 17.147 2.528 -25.020 1.00 84.94 283 LEU A N 1
ATOM 2289 C CA . LEU A 1 283 ? 16.546 3.336 -26.077 1.00 84.94 283 LEU A CA 1
ATOM 2290 C C . LEU A 1 283 ? 17.117 2.926 -27.442 1.00 84.94 283 LEU A C 1
ATOM 2292 O O . LEU A 1 283 ? 18.312 3.016 -27.687 1.00 84.94 283 LEU A O 1
ATOM 2296 N N . GLY A 1 284 ? 16.250 2.485 -28.357 1.00 83.44 284 GLY A N 1
ATOM 2297 C CA . GLY A 1 284 ? 16.643 2.138 -29.733 1.00 83.44 284 GLY A CA 1
ATOM 2298 C C . GLY A 1 284 ? 17.272 0.752 -29.922 1.00 83.44 284 GLY A C 1
ATOM 2299 O O . GLY A 1 284 ? 17.520 0.362 -31.058 1.00 83.44 284 GLY A O 1
ATOM 2300 N N . VAL A 1 285 ? 17.460 -0.013 -28.845 1.00 89.88 285 VAL A N 1
ATOM 2301 C CA . VAL A 1 285 ? 18.004 -1.380 -28.893 1.00 89.88 285 VAL A CA 1
ATOM 2302 C C . VAL A 1 285 ? 17.050 -2.326 -29.639 1.00 89.88 285 VAL A C 1
ATOM 2304 O O . VAL A 1 285 ? 15.838 -2.106 -29.661 1.00 89.88 285 VAL A O 1
ATOM 2307 N N . SER A 1 286 ? 17.554 -3.390 -30.244 1.00 90.25 286 SER A N 1
ATOM 2308 C CA . SER A 1 286 ? 16.788 -4.424 -30.943 1.00 90.25 286 SER A CA 1
ATOM 2309 C C . SER A 1 286 ? 16.959 -5.795 -30.288 1.00 90.25 286 SER A C 1
ATOM 2311 O O . SER A 1 286 ? 17.833 -6.006 -29.454 1.00 90.25 286 SER A O 1
ATOM 2313 N N . ALA A 1 287 ? 16.085 -6.740 -30.633 1.00 91.88 287 ALA A N 1
ATOM 2314 C CA . ALA A 1 287 ? 16.285 -8.134 -30.247 1.00 91.88 287 ALA A CA 1
ATOM 2315 C C . ALA A 1 287 ? 17.582 -8.671 -30.877 1.00 91.88 287 ALA A C 1
ATOM 2317 O O . ALA A 1 287 ? 17.820 -8.473 -32.067 1.00 91.88 287 ALA A O 1
ATOM 2318 N N . GLY A 1 288 ? 18.392 -9.352 -30.076 1.00 90.44 288 GLY A N 1
ATOM 2319 C CA . GLY A 1 288 ? 19.727 -9.836 -30.408 1.00 90.44 288 GLY A CA 1
ATOM 2320 C C . GLY A 1 288 ? 20.858 -8.911 -29.959 1.00 90.44 288 GLY A C 1
ATOM 2321 O O . GLY A 1 288 ? 21.973 -9.405 -29.783 1.00 90.44 288 GLY A O 1
ATOM 2322 N N . ASP A 1 289 ? 20.582 -7.623 -29.733 1.00 93.06 289 ASP A N 1
ATOM 2323 C CA . ASP A 1 289 ? 21.605 -6.648 -29.362 1.00 93.06 289 ASP A CA 1
ATOM 2324 C C . ASP A 1 289 ? 22.174 -6.944 -27.973 1.00 93.06 289 ASP A C 1
ATOM 2326 O O . ASP A 1 289 ? 21.449 -7.239 -27.018 1.00 93.06 289 ASP A O 1
ATOM 2330 N N . VAL A 1 290 ? 23.489 -6.801 -27.870 1.00 93.69 290 VAL A N 1
ATOM 2331 C CA . VAL A 1 290 ? 24.233 -6.845 -26.613 1.00 93.69 290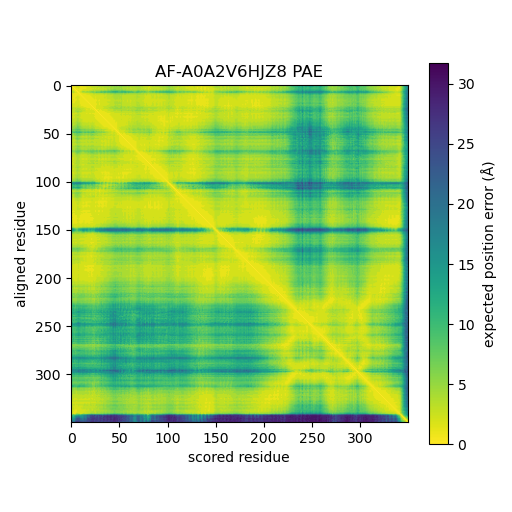 VAL A CA 1
ATOM 2332 C C . VAL A 1 290 ? 24.581 -5.411 -26.245 1.00 93.69 290 VAL A C 1
ATOM 2334 O O . VAL A 1 290 ? 25.098 -4.690 -27.098 1.00 93.69 290 VAL A O 1
ATOM 2337 N N . LEU A 1 291 ? 24.289 -4.976 -25.023 1.00 91.69 291 LEU A N 1
ATOM 2338 C CA . LEU A 1 291 ? 24.612 -3.627 -24.552 1.00 91.69 291 LEU A CA 1
ATOM 2339 C C . LEU A 1 291 ? 26.098 -3.506 -24.210 1.00 91.69 291 LEU A C 1
ATOM 2341 O O . LEU A 1 291 ? 26.786 -4.503 -24.007 1.00 91.69 291 LEU A O 1
ATOM 2345 N N . ASP A 1 292 ? 26.595 -2.275 -24.122 1.00 90.81 292 ASP A N 1
ATOM 2346 C CA . ASP A 1 292 ? 27.913 -2.052 -23.528 1.00 90.81 292 ASP A CA 1
ATOM 2347 C C . ASP A 1 292 ? 27.867 -2.353 -22.013 1.00 90.81 292 ASP A C 1
ATOM 2349 O O . ASP A 1 292 ? 26.812 -2.172 -21.399 1.00 90.81 292 ASP A O 1
ATOM 2353 N N . PRO A 1 293 ? 28.985 -2.788 -21.392 1.00 92.25 293 PRO A N 1
ATOM 2354 C CA . PRO A 1 293 ? 29.014 -3.161 -19.983 1.00 92.25 293 PRO A CA 1
ATOM 2355 C C . PRO A 1 293 ? 28.480 -2.074 -19.049 1.00 92.25 293 PRO A C 1
ATOM 2357 O O . PRO A 1 293 ? 28.981 -0.943 -19.048 1.00 92.25 293 PRO A O 1
ATOM 2360 N N . VAL A 1 294 ? 27.508 -2.443 -18.219 1.00 89.06 294 VAL A N 1
ATOM 2361 C CA . VAL A 1 294 ? 26.846 -1.558 -17.255 1.00 89.06 294 VAL A CA 1
ATOM 2362 C C . VAL A 1 294 ? 27.476 -1.768 -15.875 1.00 89.06 294 VAL A C 1
ATOM 2364 O O . VAL A 1 294 ? 27.596 -2.911 -15.444 1.00 89.06 294 VAL A O 1
ATOM 2367 N N . PRO A 1 295 ? 27.920 -0.719 -15.166 1.00 88.94 295 PRO A N 1
ATOM 2368 C CA . PRO A 1 295 ? 28.448 -0.876 -13.812 1.00 88.94 295 PRO A CA 1
ATOM 2369 C C . PRO A 1 295 ? 27.337 -1.278 -12.828 1.00 88.94 295 PRO A C 1
ATOM 2371 O O . PRO A 1 295 ? 26.257 -0.689 -12.843 1.00 88.94 295 PRO A O 1
ATOM 2374 N N . ARG A 1 296 ? 27.616 -2.236 -11.934 1.00 84.94 296 ARG A N 1
ATOM 2375 C CA . ARG A 1 296 ? 26.704 -2.656 -10.855 1.00 84.94 296 ARG A CA 1
ATOM 2376 C C . ARG A 1 296 ? 27.494 -3.025 -9.600 1.00 84.94 296 ARG A C 1
ATOM 2378 O O . ARG A 1 296 ? 28.244 -3.998 -9.598 1.00 84.94 296 ARG A O 1
ATOM 2385 N N . GLY A 1 297 ? 27.292 -2.274 -8.515 1.00 83.81 297 GLY A N 1
ATOM 2386 C CA . GLY A 1 297 ? 28.068 -2.447 -7.282 1.00 83.81 297 GLY A CA 1
ATOM 2387 C C . GLY A 1 297 ? 29.568 -2.295 -7.553 1.00 83.81 297 GLY A C 1
ATOM 2388 O O . GLY A 1 297 ? 29.979 -1.320 -8.180 1.00 83.81 297 GLY A O 1
ATOM 2389 N N . ASP A 1 298 ? 30.354 -3.289 -7.140 1.00 86.06 298 ASP A N 1
ATOM 2390 C CA . ASP A 1 298 ? 31.803 -3.342 -7.379 1.00 86.06 298 ASP A CA 1
ATOM 2391 C C . ASP A 1 298 ? 32.185 -4.013 -8.719 1.00 86.06 298 ASP A C 1
ATOM 2393 O O . ASP A 1 298 ? 33.370 -4.162 -9.018 1.00 86.06 298 ASP A O 1
ATOM 2397 N N . GLY A 1 299 ? 31.200 -4.427 -9.527 1.00 92.31 299 GLY A N 1
ATOM 2398 C CA . GLY A 1 299 ? 31.392 -5.167 -10.776 1.00 92.31 299 GLY A CA 1
ATOM 2399 C C . GLY A 1 299 ? 30.682 -4.553 -11.987 1.00 92.31 299 GLY A C 1
ATOM 2400 O O . GLY A 1 299 ? 30.315 -3.375 -12.015 1.00 92.31 299 GLY A O 1
ATOM 2401 N N . PHE A 1 300 ? 30.513 -5.372 -13.021 1.00 94.31 300 PHE A N 1
ATOM 2402 C CA . PHE A 1 300 ? 29.893 -5.020 -14.294 1.00 94.31 300 PHE A CA 1
ATOM 2403 C C . PHE A 1 300 ? 28.892 -6.083 -14.722 1.00 94.31 300 PHE A C 1
ATOM 2405 O O . PHE A 1 300 ? 29.035 -7.260 -14.408 1.00 94.31 300 PHE A O 1
ATOM 2412 N N . GLU A 1 301 ? 27.914 -5.671 -15.511 1.00 93.88 301 GLU A N 1
ATOM 2413 C CA . GLU A 1 301 ? 26.965 -6.562 -16.147 1.00 93.88 301 GLU A CA 1
ATOM 2414 C C . GLU A 1 301 ? 27.016 -6.419 -17.654 1.00 93.88 301 GLU A C 1
ATOM 2416 O O . GLU A 1 301 ? 27.121 -5.313 -18.194 1.00 93.88 301 GLU A O 1
ATOM 2421 N N . LEU A 1 302 ? 26.882 -7.552 -18.332 1.00 94.81 302 LEU A N 1
ATOM 2422 C CA . LEU A 1 302 ? 26.689 -7.602 -19.767 1.00 94.81 302 LEU A CA 1
ATOM 2423 C C . LEU A 1 302 ? 25.287 -8.108 -20.075 1.00 94.81 302 LEU A C 1
ATOM 2425 O O . LEU A 1 302 ? 24.906 -9.193 -19.642 1.00 94.81 302 LEU A O 1
ATOM 2429 N N . TRP A 1 303 ? 24.516 -7.303 -20.803 1.00 94.44 303 TRP A N 1
ATOM 2430 C CA . TRP A 1 303 ? 23.114 -7.585 -21.092 1.00 94.44 303 TRP A CA 1
ATOM 2431 C C . TRP A 1 303 ? 22.936 -7.896 -22.568 1.00 94.44 303 TRP A C 1
ATOM 2433 O O . TRP A 1 303 ? 23.418 -7.149 -23.421 1.00 94.44 303 TRP A O 1
ATOM 2443 N N . ARG A 1 304 ? 22.162 -8.934 -22.877 1.00 95.12 304 ARG A N 1
ATOM 2444 C CA . ARG A 1 304 ? 21.672 -9.200 -24.230 1.00 95.12 304 ARG A CA 1
ATOM 2445 C C . ARG A 1 304 ? 20.157 -9.180 -24.252 1.00 95.12 304 ARG A C 1
ATOM 2447 O O . ARG A 1 304 ? 19.503 -9.866 -23.470 1.00 95.12 304 ARG A O 1
ATOM 2454 N N . ILE A 1 305 ? 19.589 -8.415 -25.178 1.00 95.69 305 ILE A N 1
ATOM 2455 C CA . ILE A 1 305 ? 18.141 -8.335 -25.345 1.00 95.69 305 ILE A CA 1
ATOM 2456 C C . ILE A 1 305 ? 17.686 -9.505 -26.203 1.00 95.69 305 ILE A C 1
ATOM 2458 O O . ILE A 1 305 ? 17.970 -9.550 -27.393 1.00 95.69 305 ILE A O 1
ATOM 2462 N N . ILE A 1 306 ? 16.942 -10.444 -25.629 1.00 95.69 306 ILE A N 1
ATOM 2463 C CA . ILE A 1 306 ? 16.364 -11.570 -26.370 1.00 95.69 306 ILE A CA 1
ATOM 2464 C C . ILE A 1 306 ? 15.156 -11.082 -27.163 1.00 95.69 306 ILE A C 1
ATOM 2466 O O . ILE A 1 306 ? 15.020 -11.357 -28.356 1.00 95.69 306 ILE A O 1
ATOM 2470 N N . LYS A 1 307 ? 14.257 -10.353 -26.495 1.00 94.81 307 LYS A N 1
ATOM 2471 C CA . LYS A 1 307 ? 12.972 -9.959 -27.068 1.00 94.81 307 LYS A CA 1
ATOM 2472 C C . LYS A 1 307 ? 12.422 -8.700 -26.417 1.00 94.81 307 LYS A C 1
ATOM 2474 O O . LYS A 1 307 ? 12.608 -8.461 -25.227 1.00 94.81 307 LYS A O 1
ATOM 2479 N N . LYS A 1 308 ? 11.672 -7.934 -27.209 1.00 94.19 308 LYS A N 1
ATOM 2480 C CA . LYS A 1 308 ? 10.802 -6.854 -26.737 1.00 94.19 308 LYS A CA 1
ATOM 2481 C C . LYS A 1 308 ? 9.355 -7.292 -26.891 1.00 94.19 308 LYS A C 1
ATOM 2483 O O . LYS A 1 308 ? 8.928 -7.644 -27.991 1.00 94.19 308 LYS A O 1
ATOM 2488 N N . VAL A 1 309 ? 8.623 -7.305 -25.789 1.00 93.94 309 VAL A N 1
ATOM 2489 C CA . VAL A 1 309 ? 7.221 -7.710 -25.730 1.00 93.94 309 VAL A CA 1
ATOM 2490 C C . VAL A 1 309 ? 6.394 -6.470 -25.447 1.00 93.94 309 VAL A C 1
ATOM 2492 O O . VAL A 1 309 ? 6.544 -5.828 -24.407 1.00 93.94 309 VAL A O 1
ATOM 2495 N N . GLU A 1 310 ? 5.544 -6.110 -26.403 1.00 94.12 310 GLU A N 1
ATOM 2496 C CA . GLU A 1 310 ? 4.638 -4.982 -26.231 1.00 94.12 310 GLU A CA 1
ATOM 2497 C C . GLU A 1 310 ? 3.582 -5.278 -25.159 1.00 94.12 310 GLU A C 1
ATOM 2499 O O . GLU A 1 310 ? 3.158 -6.427 -25.021 1.00 94.12 310 GLU A O 1
ATOM 2504 N N . PRO A 1 311 ? 3.135 -4.255 -24.412 1.00 95.62 311 PRO A N 1
ATOM 2505 C CA . PRO A 1 311 ? 2.103 -4.433 -23.403 1.00 95.62 311 PRO A CA 1
ATOM 2506 C C . PRO A 1 311 ? 0.759 -4.785 -24.045 1.00 95.62 311 PRO A C 1
ATOM 2508 O O . PRO A 1 311 ? 0.246 -4.055 -24.899 1.00 95.62 311 PRO A O 1
ATOM 2511 N N . GLU A 1 312 ? 0.165 -5.885 -23.593 1.00 91.69 312 GLU A N 1
ATOM 2512 C CA . GLU A 1 312 ? -1.158 -6.320 -24.032 1.00 91.69 312 GLU A CA 1
ATOM 2513 C C . GLU A 1 312 ? -2.253 -5.754 -23.111 1.00 91.69 312 GLU A C 1
ATOM 2515 O O . GLU A 1 312 ? -2.095 -5.753 -21.890 1.00 91.69 312 GLU A O 1
ATOM 2520 N N . PRO A 1 313 ? -3.391 -5.283 -23.657 1.00 86.81 313 PRO A N 1
ATOM 2521 C CA . PRO A 1 313 ? -4.454 -4.662 -22.860 1.00 86.81 313 PRO A CA 1
ATOM 2522 C C . PRO A 1 313 ? -5.148 -5.637 -21.897 1.00 86.81 313 PRO A C 1
ATOM 2524 O O . PRO A 1 313 ? -5.689 -5.204 -20.877 1.00 86.81 313 PRO A O 1
ATOM 2527 N N . ASP A 1 314 ? -5.136 -6.931 -22.221 1.00 88.19 314 ASP A N 1
ATOM 2528 C CA . ASP A 1 314 ? -5.755 -7.984 -21.416 1.00 88.19 314 ASP A CA 1
ATOM 2529 C C . ASP A 1 314 ? -4.780 -8.612 -20.402 1.00 88.19 314 ASP A C 1
ATOM 2531 O O . ASP A 1 314 ? -5.210 -9.406 -19.563 1.00 88.19 314 ASP A O 1
ATOM 2535 N N . ASP A 1 315 ? -3.492 -8.233 -20.422 1.00 92.00 315 ASP A N 1
ATOM 2536 C CA . ASP A 1 315 ? -2.527 -8.647 -19.400 1.00 92.00 315 ASP A CA 1
ATOM 2537 C C . ASP A 1 315 ? -2.933 -8.033 -18.041 1.00 92.00 315 ASP A C 1
ATOM 2539 O O . ASP A 1 315 ? -3.000 -6.802 -17.905 1.00 92.00 315 ASP A O 1
ATOM 2543 N N . PRO A 1 316 ? -3.203 -8.853 -17.003 1.00 92.88 316 PRO A N 1
ATOM 2544 C CA . PRO A 1 316 ? -3.617 -8.355 -15.695 1.00 92.88 316 PRO A CA 1
ATOM 2545 C C . PRO A 1 316 ? -2.621 -7.377 -15.060 1.00 92.88 316 PRO A C 1
ATOM 2547 O O . PRO A 1 316 ? -3.043 -6.427 -14.401 1.00 92.88 316 PRO A O 1
ATOM 2550 N N . SER A 1 317 ? -1.315 -7.575 -15.264 1.00 90.69 317 SER A N 1
ATOM 2551 C CA . SER A 1 317 ? -0.268 -6.716 -14.698 1.00 90.69 317 SER A CA 1
ATOM 2552 C C . SER A 1 317 ? -0.246 -5.334 -15.359 1.00 90.69 317 SER A C 1
ATOM 2554 O O . SER A 1 317 ? -0.171 -4.315 -14.668 1.00 90.69 317 SER A O 1
ATOM 2556 N N . VAL A 1 318 ? -0.419 -5.289 -16.684 1.00 93.81 318 VAL A N 1
ATOM 2557 C CA . VAL A 1 318 ? -0.552 -4.054 -17.471 1.00 93.81 318 VAL A CA 1
ATOM 2558 C C . VAL A 1 318 ? -1.824 -3.312 -17.068 1.00 93.81 318 VAL A C 1
ATOM 2560 O O . VAL A 1 318 ? -1.791 -2.107 -16.808 1.00 93.81 318 VAL A O 1
ATOM 2563 N N . LYS A 1 319 ? -2.942 -4.034 -16.940 1.00 94.69 319 LYS A N 1
ATOM 2564 C CA . LYS A 1 319 ? -4.227 -3.458 -16.535 1.00 94.69 319 LYS A CA 1
ATOM 2565 C C . LYS A 1 319 ? -4.165 -2.813 -15.151 1.00 94.69 319 LYS A C 1
ATOM 2567 O O . LYS A 1 319 ? -4.672 -1.707 -14.994 1.00 94.69 319 LYS A O 1
ATOM 2572 N N . VAL A 1 320 ? -3.534 -3.463 -14.169 1.00 94.44 320 VAL A N 1
ATOM 2573 C CA . VAL A 1 320 ? -3.366 -2.903 -12.816 1.00 94.44 320 VAL A CA 1
ATOM 2574 C C . VAL A 1 320 ? -2.562 -1.604 -12.853 1.00 94.44 320 VAL A C 1
ATOM 2576 O O . VAL A 1 320 ? -2.985 -0.621 -12.248 1.00 94.44 320 VAL A O 1
ATOM 2579 N N . ARG A 1 321 ? -1.452 -1.558 -13.601 1.00 94.81 321 ARG A N 1
ATOM 2580 C CA . ARG A 1 321 ? -0.622 -0.346 -13.729 1.00 94.81 321 ARG A CA 1
ATOM 2581 C C . ARG A 1 321 ? -1.378 0.808 -14.390 1.00 94.81 321 ARG A C 1
ATOM 2583 O O . ARG A 1 321 ? -1.299 1.944 -13.924 1.00 94.81 321 ARG A O 1
ATOM 2590 N N . ILE A 1 322 ? -2.142 0.524 -15.446 1.00 96.06 322 ILE A N 1
ATOM 2591 C CA . ILE A 1 322 ? -2.980 1.525 -16.119 1.00 96.06 322 ILE A CA 1
ATOM 2592 C C . ILE A 1 322 ? -4.078 2.036 -15.187 1.00 96.06 322 ILE A C 1
ATOM 2594 O O . ILE A 1 322 ? -4.240 3.249 -15.048 1.00 96.06 322 ILE A O 1
ATOM 2598 N N . ASP A 1 323 ? -4.823 1.129 -14.552 1.00 95.88 323 ASP A N 1
ATOM 2599 C CA . ASP A 1 323 ? -5.918 1.496 -13.656 1.00 95.88 323 ASP A CA 1
ATOM 2600 C C . ASP A 1 323 ? -5.380 2.359 -12.509 1.00 95.88 323 ASP A C 1
ATOM 2602 O O . ASP A 1 323 ? -5.924 3.432 -12.257 1.00 95.88 323 ASP A O 1
ATOM 2606 N N . GLN A 1 324 ? -4.255 1.974 -11.901 1.00 94.56 324 GLN A N 1
ATOM 2607 C CA . GLN A 1 324 ? -3.620 2.748 -10.837 1.00 94.56 324 GLN A CA 1
ATOM 2608 C C . GLN A 1 324 ? -3.251 4.168 -11.291 1.00 94.56 324 GLN A C 1
ATOM 2610 O O . GLN A 1 324 ? -3.635 5.124 -10.627 1.00 94.56 324 GLN A O 1
ATOM 2615 N N . ARG A 1 325 ? -2.613 4.340 -12.459 1.00 94.94 325 ARG A N 1
ATOM 2616 C CA . ARG A 1 325 ? -2.264 5.675 -12.989 1.00 94.94 325 ARG A CA 1
ATOM 2617 C C . ARG A 1 325 ? -3.493 6.544 -13.268 1.00 94.94 325 ARG A C 1
ATOM 2619 O O . ARG A 1 325 ? -3.470 7.749 -13.008 1.00 94.94 325 ARG A O 1
ATOM 2626 N N . LEU A 1 326 ? -4.571 5.952 -13.792 1.00 96.19 326 LEU A N 1
ATOM 2627 C CA . LEU A 1 326 ? -5.834 6.662 -14.020 1.00 96.19 326 LEU A CA 1
ATOM 2628 C C . LEU A 1 326 ? -6.448 7.149 -12.703 1.00 96.19 326 LEU A C 1
ATOM 2630 O O . LEU A 1 326 ? -6.896 8.298 -12.628 1.00 96.19 326 LEU A O 1
ATOM 2634 N N . LEU A 1 327 ? -6.460 6.288 -11.682 1.00 96.56 327 LEU A N 1
ATOM 2635 C CA . LEU A 1 327 ? -6.977 6.622 -10.359 1.00 96.56 327 LEU A CA 1
ATOM 2636 C C . LEU A 1 327 ? -6.096 7.666 -9.666 1.00 96.56 327 LEU A C 1
ATOM 2638 O O . LEU A 1 327 ? -6.629 8.672 -9.209 1.00 96.56 327 LEU A O 1
ATOM 2642 N N . ASP A 1 328 ? -4.774 7.488 -9.653 1.00 95.12 328 ASP A N 1
ATOM 2643 C CA . ASP A 1 328 ? -3.823 8.411 -9.022 1.00 95.12 328 ASP A CA 1
ATOM 2644 C C . ASP A 1 328 ? -3.949 9.820 -9.597 1.00 95.12 328 ASP A C 1
ATOM 2646 O O . ASP A 1 328 ? -4.097 10.786 -8.847 1.00 95.12 328 ASP A O 1
ATOM 2650 N N . ARG A 1 329 ? -3.968 9.949 -10.932 1.00 95.00 329 ARG A N 1
ATOM 2651 C CA . ARG A 1 329 ? -4.137 11.247 -11.599 1.00 95.00 329 ARG A CA 1
ATOM 2652 C C . ARG A 1 329 ? -5.452 11.910 -11.195 1.00 95.00 329 ARG A C 1
ATOM 2654 O O . ARG A 1 329 ? -5.463 13.082 -10.830 1.00 95.00 329 ARG A O 1
ATOM 2661 N N . HIS A 1 330 ? -6.558 11.167 -11.240 1.00 96.31 330 HIS A N 1
ATOM 2662 C CA . HIS A 1 330 ? -7.869 11.714 -10.905 1.00 96.31 330 HIS A CA 1
ATOM 2663 C C . HIS A 1 330 ? -7.976 12.113 -9.427 1.00 96.31 330 HIS A C 1
ATOM 2665 O O . HIS A 1 330 ? -8.417 13.216 -9.099 1.00 96.31 330 HIS A O 1
ATOM 2671 N N . PHE A 1 331 ? -7.574 11.225 -8.520 1.00 96.38 331 PHE A N 1
ATOM 2672 C CA . PHE A 1 331 ? -7.726 11.451 -7.091 1.00 96.38 331 PHE A CA 1
ATOM 2673 C C . PHE A 1 331 ? -6.688 12.404 -6.521 1.00 96.38 331 PHE A C 1
ATOM 2675 O O . PHE A 1 331 ? -6.991 13.046 -5.522 1.00 96.38 331 PHE A O 1
ATOM 2682 N N . SER A 1 332 ? -5.529 12.592 -7.152 1.00 93.88 332 SER A N 1
ATOM 2683 C CA . SER A 1 332 ? -4.611 13.680 -6.792 1.00 93.88 332 SER A CA 1
ATOM 2684 C C . SER A 1 332 ? -5.285 15.050 -6.971 1.00 93.88 332 SER A C 1
ATOM 2686 O O . SER A 1 332 ? -5.333 15.868 -6.047 1.00 93.88 332 SER A O 1
ATOM 2688 N N . GLU A 1 333 ? -5.936 15.274 -8.117 1.00 94.62 333 GLU A N 1
ATOM 2689 C CA . GLU A 1 333 ? -6.691 16.508 -8.369 1.00 94.62 333 GLU A CA 1
ATOM 2690 C C . GLU A 1 333 ? -7.918 16.651 -7.461 1.00 94.62 333 GLU A C 1
ATOM 2692 O O . GLU A 1 333 ? -8.302 17.764 -7.100 1.00 94.62 333 GLU A O 1
ATOM 2697 N N . LEU A 1 334 ? -8.567 15.540 -7.110 1.00 94.88 334 LEU A N 1
ATOM 2698 C CA . LEU A 1 334 ? -9.774 15.569 -6.289 1.00 94.88 334 LEU A CA 1
ATOM 2699 C C . LEU A 1 334 ? -9.451 15.793 -4.809 1.00 94.88 334 LEU A C 1
ATOM 2701 O O . LEU A 1 334 ? -10.044 16.656 -4.163 1.00 94.88 334 LEU A O 1
ATOM 2705 N N . THR A 1 335 ? -8.489 15.046 -4.273 1.00 95.44 335 THR A N 1
ATOM 2706 C CA . THR A 1 335 ? -8.082 15.159 -2.868 1.00 95.44 335 THR A CA 1
ATOM 2707 C C . THR A 1 335 ? -7.484 16.524 -2.567 1.00 95.44 335 THR A C 1
ATOM 2709 O O . THR A 1 335 ? -7.819 17.073 -1.524 1.00 95.44 335 THR A O 1
ATOM 2712 N N . SER A 1 336 ? -6.719 17.127 -3.485 1.00 94.00 336 SER A N 1
ATOM 2713 C CA . SER A 1 336 ? -6.191 18.492 -3.309 1.00 94.00 336 SER A CA 1
ATOM 2714 C C . SER A 1 336 ? -7.272 19.572 -3.154 1.00 94.00 336 SER A C 1
ATOM 2716 O O . SER A 1 336 ? -7.003 20.624 -2.580 1.00 94.00 336 SER A O 1
ATOM 2718 N N . LYS A 1 337 ? -8.499 19.328 -3.638 1.00 94.94 337 LYS A N 1
ATOM 2719 C CA . LYS A 1 337 ? -9.625 20.272 -3.532 1.00 94.94 337 LYS A CA 1
ATOM 2720 C C . LYS A 1 337 ? -10.467 20.071 -2.280 1.00 94.94 337 LYS A C 1
ATOM 2722 O O . LYS A 1 337 ? -10.949 21.047 -1.715 1.00 94.94 337 LYS A O 1
ATOM 2727 N N . TYR A 1 338 ? -10.699 18.819 -1.897 1.00 95.81 338 TYR A N 1
ATOM 2728 C CA . TYR A 1 338 ? -11.715 18.480 -0.895 1.00 95.81 338 TYR A CA 1
ATOM 2729 C C . TYR A 1 338 ? -11.137 18.003 0.430 1.00 95.81 338 TYR A C 1
ATOM 2731 O O . TYR A 1 338 ? -11.814 18.090 1.450 1.00 95.81 338 TYR A O 1
ATOM 2739 N N . THR A 1 339 ? -9.898 17.518 0.436 1.00 95.94 339 THR A N 1
ATOM 2740 C CA . THR A 1 339 ? -9.285 16.932 1.626 1.00 95.94 339 THR A CA 1
ATOM 2741 C C . THR A 1 339 ? -7.963 17.595 1.957 1.00 95.94 339 THR A C 1
ATOM 2743 O O . THR A 1 339 ? -7.269 18.114 1.089 1.00 95.94 339 THR A O 1
ATOM 2746 N N . GLN A 1 340 ? -7.585 17.543 3.226 1.00 94.06 340 GLN A N 1
ATOM 2747 C CA . GLN A 1 340 ? -6.279 17.992 3.683 1.00 94.06 340 GLN A CA 1
ATOM 2748 C C . GLN A 1 340 ? -5.609 16.859 4.427 1.00 94.06 340 GLN A C 1
ATOM 2750 O O . GLN A 1 340 ? -6.167 16.303 5.377 1.00 94.06 340 GLN A O 1
ATOM 2755 N N . ARG A 1 341 ? -4.400 16.517 3.995 1.00 91.44 341 ARG A N 1
ATOM 2756 C CA . ARG A 1 341 ? -3.570 15.580 4.731 1.00 91.44 341 ARG A CA 1
ATOM 2757 C C . ARG A 1 341 ? -3.041 16.279 5.983 1.00 91.44 341 ARG A C 1
ATOM 2759 O O . ARG A 1 341 ? -2.566 17.407 5.895 1.00 91.44 341 ARG A O 1
ATOM 2766 N N . ARG A 1 342 ? -3.160 15.636 7.147 1.00 88.00 342 ARG A N 1
ATOM 2767 C CA . ARG A 1 342 ? -2.643 16.170 8.422 1.00 88.00 342 ARG A CA 1
ATOM 2768 C C . ARG A 1 342 ? -1.354 15.477 8.865 1.00 88.00 342 ARG A C 1
ATOM 2770 O O . ARG A 1 342 ? -0.646 16.010 9.708 1.00 88.00 342 ARG A O 1
ATOM 2777 N N . LEU A 1 343 ? -1.024 14.342 8.245 1.00 71.31 343 LEU A N 1
ATOM 2778 C CA . LEU A 1 343 ? 0.233 13.616 8.430 1.00 71.31 343 LEU A CA 1
ATOM 2779 C C . LEU A 1 343 ? 0.978 13.447 7.099 1.00 71.31 343 LEU A C 1
ATOM 2781 O O . LEU A 1 343 ? 0.375 12.968 6.146 1.00 71.31 343 LEU A O 1
ATOM 2785 N N . VAL A 1 344 ? 2.296 13.706 7.100 1.00 51.97 344 VAL A N 1
ATOM 2786 C CA . VAL A 1 344 ? 3.291 13.575 5.996 1.00 51.97 344 VAL A CA 1
ATOM 2787 C C . VAL A 1 344 ? 3.320 14.810 5.061 1.00 51.97 344 VAL A C 1
ATOM 2789 O O . VAL A 1 344 ? 2.271 15.234 4.589 1.00 51.97 344 VAL A O 1
ATOM 2792 N N . ALA A 1 345 ? 4.455 15.482 4.798 1.00 43.50 345 ALA A N 1
ATOM 2793 C CA . ALA A 1 345 ? 5.788 14.967 4.445 1.00 43.50 345 ALA A CA 1
ATOM 2794 C C . ALA A 1 345 ? 6.977 15.741 5.049 1.00 43.50 345 ALA A C 1
ATOM 2796 O O . ALA A 1 345 ? 6.800 16.842 5.565 1.00 43.50 345 ALA A O 1
ATOM 2797 N N . SER A 1 346 ? 8.157 15.109 4.974 1.00 40.12 346 SER A N 1
ATOM 2798 C CA . SER A 1 346 ? 9.489 15.636 5.283 1.00 40.12 346 SER A CA 1
ATOM 2799 C C . SER A 1 346 ? 9.599 17.130 4.989 1.00 40.12 346 SER A C 1
ATOM 2801 O O . SER A 1 346 ? 9.176 17.598 3.929 1.00 40.12 346 SER A O 1
ATOM 2803 N N . ILE A 1 347 ? 10.140 17.873 5.954 1.00 30.03 347 ILE A N 1
ATOM 2804 C CA . ILE A 1 347 ? 10.538 19.264 5.749 1.00 30.03 347 ILE A CA 1
ATOM 2805 C C . ILE A 1 347 ? 11.493 19.250 4.543 1.00 30.03 347 ILE A C 1
ATOM 2807 O O . ILE A 1 347 ? 12.449 18.476 4.574 1.00 30.03 347 ILE A O 1
ATOM 2811 N N . PRO A 1 348 ? 11.254 20.023 3.467 1.00 30.55 348 PRO A N 1
ATOM 2812 C CA . PRO A 1 348 ? 12.291 20.202 2.468 1.00 30.55 348 PRO A CA 1
ATOM 2813 C C . PRO A 1 348 ? 13.456 20.884 3.180 1.00 30.55 348 PRO A C 1
ATOM 2815 O O . PRO A 1 348 ? 13.241 21.923 3.807 1.00 30.55 348 PRO A O 1
ATOM 2818 N N . ALA A 1 349 ? 14.656 20.312 3.104 1.00 32.19 349 ALA A N 1
ATOM 2819 C CA . ALA A 1 349 ? 15.860 21.054 3.448 1.00 32.19 349 ALA A CA 1
ATOM 2820 C C . ALA A 1 349 ? 15.838 22.379 2.660 1.00 32.19 349 ALA A C 1
ATOM 2822 O O . ALA A 1 349 ? 15.738 22.357 1.429 1.00 32.19 349 ALA A O 1
ATOM 2823 N N . GLU A 1 350 ? 15.819 23.508 3.376 1.00 31.94 350 GLU A N 1
ATOM 2824 C CA . GLU A 1 350 ? 15.964 24.847 2.786 1.00 31.94 350 GLU A CA 1
ATOM 2825 C C . GLU A 1 350 ? 17.327 25.028 2.112 1.00 31.94 350 GLU A C 1
ATOM 2827 O O . GLU A 1 350 ? 18.342 24.530 2.659 1.00 31.94 350 GLU A O 1
#

Sequence (350 aa):
MIVCACGDQEYTARDAIEAAIFRGELDATWKKFLHSVAAEKQADELDLDPDESAISGAAEAFRYKHDLITAEETEAWLENRGLTFDDFSDYFTRQYYASALNDIVPDKVEYTSAPSELRELFVAELILSGELDRKTTALMWRLATRCAEKDPHPDAIAAEERKFLDRNQIKPAQLANWLKRLGRDLEWFNEMLEIEAAYRRCCDKLLVPQARQRELVTLRMLLTRFETELIELESRDAAKEALFCVREDGMSMEEVATEGRYPYYQVNFVFEDLPTDAQQSLLGVSAGDVLDPVPRGDGFELWRIIKKVEPEPDDPSVKVRIDQRLLDRHFSELTSKYTQRRLVASIPAE

Nearest PDB structures (foldseek):
  5tvl-assembly1_D  TM=3.493E-01  e=8.669E-05  Streptococcus pneumoniae str. Canada MDR_19A
  3rgc-assembly1_B  TM=2.946E-01  e=1.004E-04  Campylobacter jejuni
  1m5y-assembly1_C-3  TM=2.785E-01  e=1.479E-03  Escherichia coli
  1m5y-assembly1_D-2  TM=2.714E-01  e=1.277E-03  Escherichia coli
  1m5y-assembly1_A  TM=2.601E-01  e=1.341E-03  Escherichia coli

Mean predicted aligned error: 6.63 Å

Foldseek 3Di:
DWFKDFPPDTDDLLNLQVLCVLVVNCVVLLVLLLLLVLLLVVCVVVVHDFPPVQLVVVLVVLCVVAVNPDPVSVQVQQVLLVHHVCLVSVLSVSVRSSVVDPDGDGDPDDLLRDDPVSVVSSSSNCVSVVVSVVSSLVLLLLSLLLVVDPDQDVVLLVVSVVVSCVVVVHDPVCVQVVCVSSVHDVVVVSVSSSSVSSNVVVLVVLLDLVNLVVLLVVCFQQQKKWWKKKWWFQDLVLQVVLVCCCPPVVDDNVVSCVVVVTDMDTDMDGLNVDDPVVNVQPPPDAAQDKTRWDDDDNTTMIMHTNDIHTDDSPPPVSSVVSSVVSSCVVSVVSSVVGMGGPDDDDDPDD

pLDDT: mean 92.38, std 8.66, range [30.03, 97.69]

Solvent-accessible surface area (backbone atoms only — not comparable to full-atom values): 19429 Å² total; per-residue (Å²): 110,66,42,33,29,49,81,94,46,76,36,34,57,66,52,29,51,51,53,29,48,68,68,68,68,36,62,69,61,50,54,53,48,41,35,20,54,42,26,36,55,52,34,62,76,66,70,59,81,77,62,64,68,60,40,51,51,54,54,49,53,50,26,61,76,62,71,34,88,46,70,67,53,43,50,53,57,29,49,78,66,78,39,52,71,62,60,56,51,53,48,42,52,22,52,48,32,41,68,72,52,78,92,74,80,43,80,94,70,54,80,69,74,47,57,69,67,62,53,52,54,48,50,53,52,26,54,77,71,44,50,44,57,54,38,39,51,56,46,40,45,21,49,20,34,36,76,69,52,89,71,88,54,68,71,44,29,56,51,40,49,53,51,45,32,58,76,67,73,47,55,80,90,46,46,67,61,57,29,50,50,70,73,46,54,70,66,60,51,51,50,52,28,47,25,51,28,38,32,51,56,50,48,61,69,60,71,33,73,69,50,49,52,56,51,46,65,77,36,39,68,46,49,20,31,37,38,30,40,38,36,52,29,79,33,71,66,58,36,50,49,51,49,42,41,38,70,74,72,63,44,53,72,66,56,52,19,61,77,72,69,36,58,70,46,80,50,74,48,44,44,65,79,46,57,73,72,63,43,59,73,56,62,89,64,53,64,72,41,65,55,76,67,42,80,52,91,90,29,23,33,39,43,31,32,63,37,78,43,74,62,50,84,84,39,67,70,54,40,52,55,49,50,49,53,56,48,50,58,52,39,52,64,39,23,71,74,37,34,44,75,64,57,86,77,75,79,75,85,127

Secondary structure (DSSP, 8-state):
-EEEEETTEEEEHHHHHHHHHHTT-SHHHHHHHHHHHHHHHHHHHTTPPP-HHHHHHHHHHHHHHTT--SHHHHHHHHHTTT--HHHHHHHHHHHHHHHH--S-------GGGS-HHHHHHHHHHHHHTSHHHHHHHHHHHHHHHHHH-SS--HHHHHHHHHHHHHHTT--GGGHHHHHHHHT--HHHHHHHHHHHHHHHHHHHHHS-HHHHHHHHHHHTTTT-EEEEEEEEESSHHHHHHHHHHHHTS---HHHHHHHHT--EEEEEEEGGGS-HHHHHHTTT--TTPBPPPEEETTEEEEEEEEEEEPPPTT-HHHHHHHHHHHHHHHHHHHHHHHEEE-S---PPP-

Radius of gyration: 25.46 Å; Cα contacts (8 Å, |Δi|>4): 404; chains: 1; bounding box: 68×47×59 Å